Protein AF-A0A964EWL2-F1 (afdb_monomer)

Mean predicted aligned error: 14.14 Å

Radius of gyration: 29.41 Å; Cα contacts (8 Å, |Δi|>4): 811; chains: 1; bounding box: 85×60×95 Å

Sequence (367 aa):
MIPVLTLLLASPAALATTRQEILDRAAVIAGHTWTAGEANTAADCKSSYRSDYAAGSKNVGLPYAWGGYMDTQEFDKRLGEGQGAGSHSSDGVLSCVAGVDCSGFVSQSWGLASKQSTSTMSNVSKTIKVEELKPGDAFNRAGKHVVLFIGFTEDGEPVFQEASGGASKVRTHKGWSYLSGYTPIRYNEVTEEPLAGAWTAPLEATGATYTDTRLPLGPGLHGQPAFTCKEGSATAAGTGALLYKVTVSEPSTLTAKADTSSASIRVLSALGGAACDVAGDGSATATVCPGTWYVAVQASQGSALTTTLSLKPGGDCGQAAASTSSSSGSSGGDGGGKKGGCATTPLTGGALLWVLAAGAALRRRRR

pLDDT: mean 77.76, std 22.98, range [27.19, 98.56]

Structure (mmCIF, N/CA/C/O backbone):
data_AF-A0A964EWL2-F1
#
_entry.id   AF-A0A964EWL2-F1
#
loop_
_atom_site.group_PDB
_atom_site.id
_atom_site.type_symbol
_atom_site.label_atom_id
_atom_site.label_alt_id
_atom_site.label_comp_id
_atom_site.label_asym_id
_atom_site.label_entity_id
_atom_site.label_seq_id
_atom_site.pdbx_PDB_ins_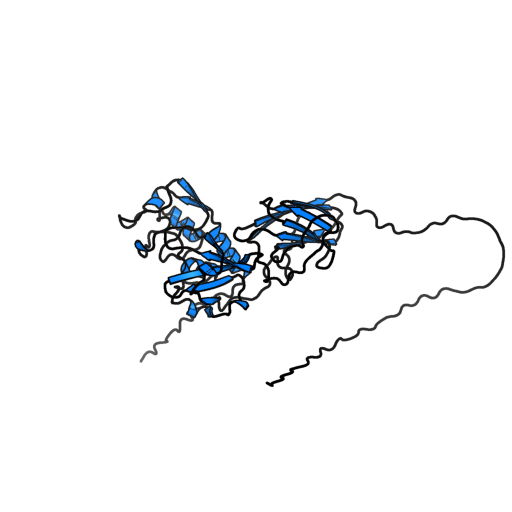code
_atom_site.Cartn_x
_atom_site.Cartn_y
_atom_site.Cartn_z
_atom_site.occupancy
_atom_site.B_iso_or_equiv
_atom_site.auth_seq_id
_atom_site.auth_comp_id
_atom_site.auth_asym_id
_atom_site.auth_atom_id
_atom_site.pdbx_PDB_model_num
ATOM 1 N N . MET A 1 1 ? 39.587 -40.264 -10.682 1.00 44.19 1 MET A N 1
ATOM 2 C CA . MET A 1 1 ? 38.342 -39.551 -11.036 1.00 44.19 1 MET A CA 1
ATOM 3 C C . MET A 1 1 ? 37.862 -38.855 -9.776 1.00 44.19 1 MET A C 1
ATOM 5 O O . MET A 1 1 ? 37.585 -39.539 -8.803 1.00 44.19 1 MET A O 1
ATOM 9 N N . ILE A 1 2 ? 37.905 -37.524 -9.743 1.00 39.34 2 ILE A N 1
ATOM 10 C CA . ILE A 1 2 ? 37.461 -36.722 -8.594 1.00 39.34 2 ILE A CA 1
ATOM 11 C C . ILE A 1 2 ? 35.940 -36.576 -8.731 1.00 39.34 2 ILE A C 1
ATOM 13 O O . ILE A 1 2 ? 35.499 -36.164 -9.806 1.00 39.34 2 ILE A O 1
ATOM 17 N N . PRO A 1 3 ? 35.126 -36.943 -7.727 1.00 39.19 3 PRO A N 1
ATOM 18 C CA . PRO A 1 3 ? 33.688 -36.771 -7.829 1.00 39.19 3 PRO A CA 1
ATOM 19 C C . PRO A 1 3 ? 33.388 -35.272 -7.792 1.00 39.19 3 PRO A C 1
ATOM 21 O O . PRO A 1 3 ? 33.708 -34.579 -6.826 1.00 39.19 3 PRO A O 1
ATOM 24 N N . VAL A 1 4 ? 32.800 -34.768 -8.874 1.00 40.97 4 VAL A N 1
ATOM 25 C CA . VAL A 1 4 ? 32.226 -33.425 -8.918 1.00 40.97 4 VAL A CA 1
ATOM 26 C C . VAL A 1 4 ? 31.003 -33.454 -8.008 1.00 40.97 4 VAL A C 1
ATOM 28 O O . VAL A 1 4 ? 29.954 -33.975 -8.377 1.00 40.97 4 VAL A O 1
ATOM 31 N N . LEU A 1 5 ? 31.165 -32.947 -6.787 1.00 37.00 5 LEU A N 1
ATOM 32 C CA . LEU A 1 5 ? 30.068 -32.715 -5.860 1.00 37.00 5 LEU A CA 1
ATOM 33 C C . LEU A 1 5 ? 29.215 -31.582 -6.440 1.00 37.00 5 LEU A C 1
ATOM 35 O O . LEU A 1 5 ? 29.567 -30.408 -6.342 1.00 37.00 5 LEU A O 1
ATOM 39 N N . THR A 1 6 ? 28.122 -31.942 -7.108 1.00 41.81 6 THR A N 1
ATOM 40 C CA . THR A 1 6 ? 27.124 -30.985 -7.582 1.00 41.81 6 THR A CA 1
ATOM 41 C C . THR A 1 6 ? 26.454 -30.371 -6.358 1.00 41.81 6 THR A C 1
ATOM 43 O O . THR A 1 6 ? 25.582 -30.977 -5.738 1.00 41.81 6 THR A O 1
ATOM 46 N N . LEU A 1 7 ? 26.905 -29.179 -5.973 1.00 37.62 7 LEU A N 1
ATOM 47 C CA . LEU A 1 7 ? 26.253 -28.369 -4.957 1.00 37.62 7 LEU A CA 1
ATOM 48 C C . LEU A 1 7 ? 24.892 -27.942 -5.527 1.00 37.62 7 LEU A C 1
ATOM 50 O O . LEU A 1 7 ? 24.813 -27.023 -6.341 1.00 37.62 7 LEU A O 1
ATOM 54 N N . LEU A 1 8 ? 23.823 -28.647 -5.147 1.00 40.12 8 LEU A N 1
ATOM 55 C CA . LEU A 1 8 ? 22.458 -28.163 -5.326 1.00 40.12 8 LEU A CA 1
ATOM 56 C C . LEU A 1 8 ? 22.335 -26.874 -4.510 1.00 40.12 8 LEU A C 1
ATOM 58 O O . LEU A 1 8 ? 22.154 -26.909 -3.295 1.00 40.12 8 LEU A O 1
ATOM 62 N N . LEU A 1 9 ? 22.476 -25.731 -5.180 1.00 40.38 9 LEU A N 1
ATOM 63 C CA . LEU A 1 9 ? 22.036 -24.449 -4.652 1.00 40.38 9 LEU A CA 1
ATOM 64 C C . LEU A 1 9 ? 20.525 -24.568 -4.451 1.00 40.38 9 LEU A C 1
ATOM 66 O O . LEU A 1 9 ? 19.757 -24.491 -5.410 1.00 40.38 9 LEU A O 1
ATOM 70 N N . ALA A 1 10 ? 20.100 -24.815 -3.212 1.00 41.16 10 ALA A N 1
ATOM 71 C CA . ALA A 1 10 ? 18.719 -24.598 -2.831 1.00 41.16 10 ALA A CA 1
ATOM 72 C C . ALA A 1 10 ? 18.379 -23.154 -3.216 1.00 41.16 10 ALA A C 1
ATOM 74 O O . ALA A 1 10 ? 19.087 -22.224 -2.817 1.00 41.16 10 ALA A O 1
ATOM 75 N N . SER A 1 11 ? 17.341 -22.965 -4.035 1.00 45.81 11 SER A N 1
ATOM 76 C CA . SER A 1 11 ? 16.768 -21.637 -4.236 1.00 45.81 11 SER A CA 1
ATOM 77 C C . SER A 1 11 ? 16.526 -21.028 -2.855 1.00 45.81 11 SER A C 1
ATOM 79 O O . SER A 1 11 ? 16.040 -21.758 -1.985 1.00 45.81 11 SER A O 1
ATOM 81 N N . PRO A 1 12 ? 16.888 -19.752 -2.615 1.00 45.97 12 PRO A N 1
ATOM 82 C CA . PRO A 1 12 ? 16.574 -19.118 -1.345 1.00 45.97 12 PRO A CA 1
ATOM 83 C C . PRO A 1 12 ? 15.082 -19.323 -1.119 1.00 45.97 12 PRO A C 1
ATOM 85 O O . PRO A 1 12 ? 14.277 -18.966 -1.984 1.00 45.97 12 PRO A O 1
ATOM 88 N N . ALA A 1 13 ? 14.748 -20.016 -0.028 1.00 49.41 13 ALA A N 1
ATOM 89 C CA . ALA A 1 13 ? 13.370 -20.299 0.312 1.00 49.41 13 ALA A CA 1
ATOM 90 C C . ALA A 1 13 ? 12.621 -18.969 0.266 1.00 49.41 13 ALA A C 1
ATOM 92 O O . ALA A 1 13 ? 13.049 -17.982 0.870 1.00 49.41 13 ALA A O 1
ATOM 93 N N . ALA A 1 14 ? 11.568 -18.939 -0.541 1.00 56.03 14 ALA A N 1
ATOM 94 C CA . ALA A 1 14 ? 10.643 -17.831 -0.597 1.00 56.03 14 ALA A CA 1
ATOM 95 C C . ALA A 1 14 ? 10.223 -17.518 0.852 1.00 56.03 14 ALA A C 1
ATOM 97 O O . ALA A 1 14 ? 9.841 -18.418 1.601 1.00 56.03 14 ALA A O 1
ATOM 98 N N . LEU A 1 15 ? 10.443 -16.277 1.298 1.00 67.31 15 LEU A N 1
ATOM 99 C CA . LEU A 1 15 ? 10.191 -15.916 2.688 1.00 67.31 15 LEU A CA 1
ATOM 100 C C . LEU A 1 15 ? 8.682 -15.957 2.916 1.00 67.31 15 LEU A C 1
ATOM 102 O O . LEU A 1 15 ? 7.923 -15.330 2.169 1.00 67.31 15 LEU A O 1
ATOM 106 N N . ALA A 1 16 ? 8.268 -16.706 3.938 1.00 82.19 16 ALA A N 1
ATOM 107 C CA . ALA A 1 16 ? 6.908 -16.643 4.437 1.00 82.19 16 ALA A CA 1
ATOM 108 C C . ALA A 1 16 ? 6.614 -15.195 4.836 1.00 82.19 16 ALA A C 1
ATOM 110 O O . ALA A 1 16 ? 7.404 -14.577 5.550 1.00 82.19 16 ALA A O 1
ATOM 111 N N . THR A 1 17 ? 5.506 -14.648 4.347 1.00 89.19 17 THR A N 1
ATOM 112 C CA . THR A 1 17 ? 5.122 -13.266 4.637 1.00 89.19 17 THR A CA 1
ATOM 113 C C . THR A 1 17 ? 3.635 -13.187 4.918 1.00 89.19 17 THR A C 1
ATOM 115 O O . THR A 1 17 ? 2.828 -13.882 4.296 1.00 89.19 17 THR A O 1
ATOM 118 N N . THR A 1 18 ? 3.257 -12.337 5.862 1.00 87.50 18 THR A N 1
ATOM 119 C CA . THR A 1 18 ? 1.845 -12.111 6.166 1.00 87.50 18 THR A CA 1
ATOM 120 C C . THR A 1 18 ? 1.218 -11.192 5.123 1.00 87.50 18 THR A C 1
ATOM 122 O O . THR A 1 18 ? 1.890 -10.388 4.473 1.00 87.50 18 THR A O 1
ATOM 125 N N . ARG A 1 19 ? -0.111 -11.240 4.992 1.00 87.88 19 ARG A N 1
ATOM 126 C CA . ARG A 1 19 ? -0.836 -10.260 4.166 1.00 87.88 19 ARG A CA 1
ATOM 127 C C . ARG A 1 19 ? -0.589 -8.824 4.620 1.00 87.88 19 ARG A C 1
ATOM 129 O O . ARG A 1 19 ? -0.497 -7.940 3.775 1.00 87.88 19 ARG A O 1
ATOM 136 N N . GLN A 1 20 ? -0.452 -8.602 5.927 1.00 80.38 20 GLN A N 1
ATOM 137 C CA . GLN A 1 20 ? -0.194 -7.273 6.472 1.00 80.38 20 GLN A CA 1
ATOM 138 C C . GLN A 1 20 ? 1.164 -6.746 6.007 1.00 80.38 20 GLN A C 1
ATOM 140 O O . GLN A 1 20 ? 1.231 -5.646 5.475 1.00 80.38 20 GLN A O 1
ATOM 145 N N . GLU A 1 21 ? 2.218 -7.555 6.104 1.00 83.94 21 GLU A N 1
ATOM 146 C CA . GLU A 1 21 ? 3.552 -7.172 5.630 1.00 83.94 21 GLU A CA 1
ATOM 147 C C . GLU A 1 21 ? 3.562 -6.843 4.133 1.00 83.94 21 GLU A C 1
ATOM 149 O O . GLU A 1 21 ? 4.249 -5.913 3.711 1.00 83.94 21 GLU A O 1
ATOM 154 N N . ILE A 1 22 ? 2.783 -7.573 3.324 1.00 91.38 22 ILE A N 1
ATOM 155 C CA . ILE A 1 22 ? 2.649 -7.277 1.892 1.00 91.38 22 ILE A CA 1
ATOM 156 C C . ILE A 1 22 ? 2.077 -5.876 1.674 1.00 91.38 22 ILE A C 1
ATOM 158 O O . ILE A 1 22 ? 2.608 -5.099 0.874 1.00 91.38 22 ILE A O 1
ATOM 162 N N . LEU A 1 23 ? 0.994 -5.555 2.383 1.00 86.88 23 LEU A N 1
ATOM 163 C CA . LEU A 1 23 ? 0.330 -4.258 2.287 1.00 86.88 23 LEU A CA 1
ATOM 164 C C . LEU A 1 23 ? 1.191 -3.130 2.858 1.00 86.88 23 LEU A C 1
ATOM 166 O O . LEU A 1 23 ? 1.227 -2.056 2.265 1.00 86.88 23 LEU A O 1
ATOM 170 N N . ASP A 1 24 ? 1.918 -3.374 3.947 1.00 80.44 24 ASP A N 1
ATOM 171 C CA . ASP A 1 24 ? 2.811 -2.391 4.563 1.00 80.44 24 ASP A CA 1
ATOM 172 C C . ASP A 1 24 ? 3.953 -2.028 3.611 1.00 80.44 24 ASP A C 1
ATOM 174 O O . ASP A 1 24 ? 4.203 -0.848 3.365 1.00 80.44 24 ASP A O 1
ATOM 178 N N . ARG A 1 25 ? 4.598 -3.022 2.981 1.00 87.69 25 ARG A N 1
ATOM 179 C CA . ARG A 1 25 ? 5.626 -2.769 1.956 1.00 87.69 25 ARG A CA 1
ATOM 180 C C . ARG A 1 25 ? 5.059 -1.990 0.772 1.00 87.69 25 ARG A C 1
ATOM 182 O O . ARG A 1 25 ? 5.684 -1.039 0.305 1.00 87.69 25 ARG A O 1
ATOM 189 N N . ALA A 1 26 ? 3.871 -2.363 0.294 1.00 88.94 26 ALA A N 1
ATOM 190 C CA . ALA A 1 26 ? 3.200 -1.652 -0.792 1.00 88.94 26 ALA A CA 1
ATOM 191 C C . ALA A 1 26 ? 2.888 -0.191 -0.423 1.00 88.94 26 ALA A C 1
ATOM 193 O O . ALA A 1 26 ? 3.170 0.714 -1.210 1.00 88.94 26 ALA A O 1
ATOM 194 N N . ALA A 1 27 ? 2.381 0.046 0.790 1.00 79.69 27 ALA A N 1
ATOM 195 C CA . ALA A 1 27 ? 2.076 1.373 1.312 1.00 79.69 27 ALA A CA 1
ATOM 196 C C . ALA A 1 27 ? 3.336 2.232 1.467 1.00 79.69 27 ALA A C 1
ATOM 198 O O . ALA A 1 27 ? 3.323 3.392 1.060 1.00 79.69 27 ALA A O 1
ATOM 199 N N . VAL A 1 28 ? 4.432 1.662 1.980 1.00 81.81 28 VAL A N 1
ATOM 200 C CA . VAL A 1 28 ? 5.735 2.339 2.073 1.00 81.81 28 VAL A CA 1
ATOM 201 C C . VAL A 1 28 ? 6.210 2.769 0.687 1.00 81.81 28 VAL A C 1
ATOM 203 O O . VAL A 1 28 ? 6.553 3.930 0.494 1.00 81.81 28 VAL A O 1
ATOM 206 N N . ILE A 1 29 ? 6.155 1.881 -0.307 1.00 88.88 29 ILE A N 1
ATOM 207 C CA . ILE A 1 29 ? 6.569 2.184 -1.684 1.00 88.88 29 ILE A CA 1
ATOM 208 C C . ILE A 1 29 ? 5.678 3.257 -2.334 1.00 88.88 29 ILE A C 1
ATOM 210 O O . ILE A 1 29 ? 6.187 4.179 -2.976 1.00 88.88 29 ILE A O 1
ATOM 214 N N . ALA A 1 30 ? 4.356 3.150 -2.184 1.00 85.38 30 ALA A N 1
ATOM 215 C CA . ALA A 1 30 ? 3.388 4.076 -2.772 1.00 85.38 30 ALA A CA 1
ATOM 216 C C . ALA A 1 30 ? 3.368 5.450 -2.077 1.00 85.38 30 ALA A C 1
ATOM 218 O O . ALA A 1 30 ? 3.080 6.459 -2.717 1.00 85.38 30 ALA A O 1
ATOM 219 N N . GLY A 1 31 ? 3.668 5.488 -0.777 1.00 78.31 31 GLY A N 1
ATOM 220 C CA . GLY A 1 31 ? 3.679 6.690 0.055 1.00 78.31 31 GLY A CA 1
ATOM 221 C C . GLY A 1 31 ? 5.049 7.350 0.207 1.00 78.31 31 GLY A C 1
ATOM 222 O O . GLY A 1 31 ? 5.128 8.421 0.804 1.00 78.31 31 GLY A O 1
ATOM 223 N N . HIS A 1 32 ? 6.121 6.747 -0.319 1.00 87.88 32 HIS A N 1
ATOM 224 C CA . HIS A 1 32 ? 7.489 7.240 -0.133 1.00 87.88 32 HIS A CA 1
ATOM 225 C C . HIS A 1 32 ? 7.669 8.660 -0.666 1.00 87.88 32 HIS A C 1
ATOM 227 O O . HIS A 1 32 ? 7.431 8.913 -1.848 1.00 87.88 32 HIS A O 1
ATOM 233 N N . THR A 1 33 ? 8.104 9.589 0.182 1.00 88.56 33 THR A N 1
ATOM 234 C CA . THR A 1 33 ? 8.305 10.989 -0.205 1.00 88.56 33 THR A CA 1
ATOM 235 C C . THR A 1 33 ? 9.760 11.262 -0.546 1.00 88.56 33 THR A C 1
ATOM 237 O O . THR A 1 33 ? 10.640 10.944 0.247 1.00 88.56 33 THR A O 1
ATOM 240 N N . TRP A 1 34 ? 10.017 11.926 -1.670 1.00 94.94 34 TRP A N 1
ATOM 241 C CA . TRP A 1 34 ? 11.377 12.215 -2.130 1.00 94.94 34 TRP A CA 1
ATOM 242 C C . TRP A 1 34 ? 11.439 13.522 -2.930 1.00 94.94 34 TRP A C 1
ATOM 244 O O . TRP A 1 34 ? 10.412 14.068 -3.337 1.00 94.94 34 TRP A O 1
ATOM 254 N N . THR A 1 35 ? 12.646 14.060 -3.132 1.00 96.56 35 THR A N 1
ATOM 255 C CA . THR A 1 35 ? 12.879 15.271 -3.941 1.00 96.56 35 THR A CA 1
ATOM 256 C C . THR A 1 35 ? 13.863 14.967 -5.060 1.00 96.56 35 THR A C 1
ATOM 258 O O . THR A 1 35 ? 14.932 14.427 -4.796 1.00 96.56 35 THR A O 1
ATOM 261 N N . ALA A 1 36 ? 13.517 15.310 -6.302 1.00 96.12 36 ALA A N 1
ATOM 262 C CA . ALA A 1 36 ? 14.426 15.128 -7.432 1.00 96.12 36 ALA A CA 1
ATOM 263 C C . ALA A 1 36 ? 15.555 16.171 -7.384 1.00 96.12 36 ALA A C 1
ATOM 265 O O . ALA A 1 36 ? 15.288 17.371 -7.359 1.00 96.12 36 ALA A O 1
ATOM 266 N N . GLY A 1 37 ? 16.813 15.742 -7.394 1.00 95.31 37 GLY A N 1
ATOM 267 C CA . GLY A 1 37 ? 17.972 16.609 -7.601 1.00 95.31 37 GLY A CA 1
ATOM 268 C C . GLY A 1 37 ? 18.245 16.869 -9.085 1.00 95.31 37 GLY A C 1
ATOM 269 O O . GLY A 1 37 ? 17.725 16.173 -9.957 1.00 95.31 37 GLY A O 1
ATOM 270 N N . GLU A 1 38 ? 19.103 17.847 -9.388 1.00 95.31 38 GLU A N 1
ATOM 271 C CA . GLU A 1 38 ? 19.503 18.157 -10.773 1.00 95.31 38 GLU A CA 1
ATOM 272 C C . GLU A 1 38 ? 20.101 16.936 -11.483 1.00 95.31 38 GLU A C 1
ATOM 274 O O . GLU A 1 38 ? 19.697 16.607 -12.602 1.00 95.31 38 GLU A O 1
ATOM 279 N N . ALA A 1 39 ? 20.980 16.208 -10.787 1.00 94.62 39 ALA A N 1
ATOM 280 C CA . ALA A 1 39 ? 21.591 14.979 -11.283 1.00 94.62 39 ALA A CA 1
ATOM 281 C C . ALA A 1 39 ? 20.548 13.918 -11.676 1.00 94.62 39 ALA A C 1
ATOM 283 O O . ALA A 1 39 ? 20.754 13.194 -12.641 1.00 94.62 39 ALA A O 1
ATOM 284 N N . ASN A 1 40 ? 19.388 13.869 -11.015 1.00 95.94 40 ASN A N 1
ATOM 285 C CA . ASN A 1 40 ? 18.386 12.826 -11.252 1.00 95.94 40 ASN A CA 1
ATOM 286 C C . ASN A 1 40 ? 17.530 13.065 -12.509 1.00 95.94 40 ASN A C 1
ATOM 288 O O . ASN A 1 40 ? 16.792 12.171 -12.930 1.00 95.94 40 ASN A O 1
ATOM 292 N N . THR A 1 41 ? 17.619 14.251 -13.122 1.00 93.56 41 THR A N 1
ATOM 293 C CA . THR A 1 41 ? 16.817 14.611 -14.307 1.00 93.56 41 THR A CA 1
ATOM 294 C C . THR A 1 41 ? 17.366 14.029 -15.609 1.00 93.56 41 THR A C 1
ATOM 296 O O . THR A 1 41 ? 16.606 13.708 -16.522 1.00 93.56 41 THR A O 1
ATOM 299 N N . ALA A 1 42 ? 18.685 13.862 -15.686 1.00 88.12 42 ALA A N 1
ATOM 300 C CA . ALA A 1 42 ? 19.379 13.295 -16.837 1.00 88.12 42 ALA A CA 1
ATOM 301 C C . ALA A 1 42 ? 20.283 12.125 -16.441 1.00 88.12 42 ALA A C 1
ATOM 303 O O . ALA A 1 42 ? 20.382 11.172 -17.206 1.00 88.12 42 ALA A O 1
ATOM 304 N N . ALA A 1 43 ? 20.884 12.170 -15.247 1.00 89.31 43 ALA A N 1
ATOM 305 C CA . ALA A 1 43 ? 21.892 11.227 -14.767 1.00 89.31 43 ALA A CA 1
ATOM 306 C C . ALA A 1 43 ? 23.044 11.001 -15.762 1.00 89.31 43 ALA A C 1
ATOM 308 O O . ALA A 1 43 ? 23.073 11.554 -16.862 1.00 89.31 43 ALA A O 1
ATOM 309 N N . ASP A 1 44 ? 24.018 10.175 -15.385 1.00 89.44 44 ASP A N 1
ATOM 310 C CA . ASP A 1 44 ? 25.002 9.654 -16.341 1.00 89.44 44 ASP A CA 1
ATOM 311 C C . ASP A 1 44 ? 24.405 8.456 -17.104 1.00 89.44 44 ASP A C 1
ATOM 313 O O . ASP A 1 44 ? 24.830 7.306 -16.996 1.00 89.44 44 ASP A O 1
ATOM 317 N N . CYS A 1 45 ? 23.297 8.723 -17.796 1.00 86.81 45 CYS A N 1
ATOM 318 C CA . CYS A 1 45 ? 22.570 7.768 -18.620 1.00 86.81 45 CYS A CA 1
ATOM 319 C C . CYS A 1 45 ? 22.855 7.995 -20.112 1.00 86.81 45 CYS A C 1
ATOM 321 O O . CYS A 1 45 ? 23.518 8.949 -20.519 1.00 86.81 45 CYS A O 1
ATOM 323 N N . LYS A 1 46 ? 22.291 7.134 -20.974 1.00 83.31 46 LYS A N 1
ATOM 324 C CA . LYS A 1 46 ? 22.271 7.378 -22.427 1.00 83.31 46 LYS A CA 1
ATOM 325 C C . LYS A 1 46 ? 21.756 8.797 -22.730 1.00 83.31 46 LYS A C 1
ATOM 327 O O . LYS A 1 46 ? 20.802 9.264 -22.111 1.00 83.31 46 LYS A O 1
ATOM 332 N N . SER A 1 47 ? 22.320 9.457 -23.740 1.00 82.31 47 SER A N 1
ATOM 333 C CA . SER A 1 47 ? 22.060 10.879 -24.030 1.00 82.31 47 SER A CA 1
ATOM 334 C C . SER A 1 47 ? 20.596 11.234 -24.323 1.00 82.31 47 SER A C 1
ATOM 336 O O . SER A 1 47 ? 20.217 12.398 -24.179 1.00 82.31 47 SER A O 1
ATOM 338 N N . SER A 1 48 ? 19.767 10.259 -24.711 1.00 87.62 48 SER A N 1
ATOM 339 C CA . SER A 1 48 ? 18.336 10.441 -24.984 1.00 87.62 48 SER A CA 1
ATOM 340 C C . SER A 1 48 ? 17.438 10.333 -23.747 1.00 87.62 48 SER A C 1
ATOM 342 O O . SER A 1 48 ? 16.271 10.695 -23.835 1.00 87.62 48 SER A O 1
ATOM 344 N N . TYR A 1 49 ? 17.935 9.798 -22.628 1.00 92.31 49 TYR A N 1
ATOM 345 C CA . TYR A 1 49 ? 17.125 9.591 -21.428 1.00 92.31 49 TYR A CA 1
ATOM 346 C C . TYR A 1 49 ? 16.845 10.921 -20.726 1.00 92.31 49 TYR A C 1
ATOM 348 O O . TYR A 1 49 ? 17.756 11.722 -20.521 1.00 92.31 49 TYR A O 1
ATOM 356 N N . ARG A 1 50 ? 15.597 11.141 -20.319 1.00 92.06 50 ARG A N 1
ATOM 357 C CA . ARG A 1 50 ? 15.200 12.242 -19.440 1.00 92.06 50 ARG A CA 1
ATOM 358 C C . ARG A 1 50 ? 14.186 11.713 -18.436 1.00 92.06 50 ARG A C 1
ATOM 360 O O . ARG A 1 50 ? 13.319 10.924 -18.800 1.00 92.06 50 ARG A O 1
ATOM 367 N N . SER A 1 51 ? 14.306 12.156 -17.192 1.00 93.81 51 SER A N 1
ATOM 368 C CA . SER A 1 51 ? 13.292 11.925 -16.171 1.00 93.81 51 SER A CA 1
ATOM 369 C C . SER A 1 51 ? 12.077 12.822 -16.415 1.00 93.81 51 SER A C 1
ATOM 371 O O . SER A 1 51 ? 12.230 13.981 -16.803 1.00 93.81 51 SER A O 1
ATOM 373 N N . ASP A 1 52 ? 10.885 12.316 -16.101 1.00 93.00 52 ASP A N 1
ATOM 374 C CA . ASP A 1 52 ? 9.650 13.113 -16.058 1.00 93.00 52 ASP A CA 1
ATOM 375 C C . ASP A 1 52 ? 9.580 14.016 -14.808 1.00 93.00 52 ASP A C 1
ATOM 377 O O . ASP A 1 52 ? 8.704 14.877 -14.695 1.00 93.00 52 ASP A O 1
ATOM 381 N N . TYR A 1 53 ? 10.499 13.835 -13.856 1.00 93.75 53 TYR A N 1
ATOM 382 C CA . TYR A 1 53 ? 10.534 14.566 -12.595 1.00 93.75 53 TYR A CA 1
ATOM 383 C C . TYR A 1 53 ? 11.507 15.744 -12.679 1.00 93.75 53 TYR A C 1
ATOM 385 O O . TYR A 1 53 ? 12.717 15.568 -12.806 1.00 93.75 53 TYR A O 1
ATOM 393 N N . ALA A 1 54 ? 10.979 16.965 -12.581 1.00 94.44 54 ALA A N 1
ATOM 394 C CA . ALA A 1 54 ? 11.782 18.185 -12.621 1.00 94.44 54 ALA A CA 1
ATOM 395 C C . ALA A 1 54 ? 12.673 18.332 -11.375 1.00 94.44 54 ALA A C 1
ATOM 397 O O . ALA A 1 54 ? 12.268 17.961 -10.271 1.00 94.44 54 ALA A O 1
ATOM 398 N N . ALA A 1 55 ? 13.852 18.939 -11.527 1.00 96.31 55 ALA A N 1
ATOM 399 C CA . ALA A 1 55 ? 14.732 19.252 -10.402 1.00 96.31 55 ALA A CA 1
ATOM 400 C C . ALA A 1 55 ? 14.008 20.113 -9.347 1.00 96.31 55 ALA A C 1
ATOM 402 O O . ALA A 1 55 ? 13.263 21.036 -9.676 1.00 96.31 55 ALA A O 1
ATOM 403 N N . GLY A 1 56 ? 14.199 19.783 -8.071 1.00 95.69 56 GLY A N 1
ATOM 404 C CA . GLY A 1 56 ? 13.532 20.402 -6.926 1.00 95.69 56 GLY A CA 1
ATOM 405 C C . GLY A 1 56 ? 12.080 19.962 -6.702 1.00 95.69 56 GLY A C 1
ATOM 406 O O . GLY A 1 56 ? 11.476 20.374 -5.710 1.00 95.69 56 GLY A O 1
ATOM 407 N N . SER A 1 57 ? 11.498 19.131 -7.578 1.00 95.50 57 SER A N 1
ATOM 408 C CA . SER A 1 57 ? 10.129 18.637 -7.391 1.00 95.50 57 SER A CA 1
ATOM 409 C C . SER A 1 57 ? 10.032 17.715 -6.175 1.00 95.50 57 SER A C 1
ATOM 411 O O . SER A 1 57 ? 10.857 16.818 -5.998 1.00 95.50 57 SER A O 1
ATOM 413 N N . LYS A 1 58 ? 9.006 17.935 -5.344 1.00 94.06 58 LYS A N 1
ATOM 414 C CA . LYS A 1 58 ? 8.635 17.046 -4.236 1.00 94.06 58 LYS A CA 1
ATOM 415 C C . LYS A 1 58 ? 7.627 16.024 -4.738 1.00 94.06 58 LYS A C 1
ATOM 417 O O . LYS A 1 58 ? 6.580 16.399 -5.265 1.00 94.06 58 LYS A O 1
ATOM 422 N N . ASN A 1 59 ? 7.934 14.751 -4.542 1.00 93.19 59 ASN A N 1
ATOM 423 C CA . ASN A 1 59 ? 7.201 13.633 -5.113 1.00 93.19 59 ASN A CA 1
ATOM 424 C C . ASN A 1 59 ? 6.768 12.654 -4.021 1.00 93.19 59 ASN A C 1
ATOM 426 O O . ASN A 1 59 ? 7.378 12.583 -2.956 1.00 93.19 59 ASN A O 1
ATOM 430 N N . VAL A 1 60 ? 5.705 11.907 -4.308 1.00 86.69 60 VAL A N 1
ATOM 431 C CA . VAL A 1 60 ? 5.167 10.840 -3.456 1.00 86.69 60 VAL A CA 1
ATOM 432 C C . VAL A 1 60 ? 5.053 9.585 -4.307 1.00 86.69 60 VAL A C 1
ATOM 434 O O . VAL A 1 60 ? 4.570 9.671 -5.435 1.00 86.69 60 VAL A O 1
ATOM 437 N N . GLY A 1 61 ? 5.488 8.450 -3.774 1.00 88.56 61 GLY A N 1
ATOM 438 C CA . GLY A 1 61 ? 5.543 7.169 -4.461 1.00 88.56 61 GLY A CA 1
ATOM 439 C C . GLY A 1 61 ? 6.807 7.005 -5.298 1.00 88.56 61 GLY A C 1
ATOM 440 O O . GLY A 1 61 ? 7.268 7.940 -5.962 1.00 88.56 61 GLY A O 1
ATOM 441 N N . LEU A 1 62 ? 7.362 5.794 -5.280 1.00 95.19 62 LEU A N 1
ATOM 442 C CA . LEU A 1 62 ? 8.507 5.447 -6.120 1.00 95.19 62 LEU A CA 1
ATOM 443 C C . LEU A 1 62 ? 8.175 5.644 -7.613 1.00 95.19 62 LEU A C 1
ATOM 445 O O . LEU A 1 62 ? 7.073 5.282 -8.044 1.00 95.19 62 LEU A O 1
ATOM 449 N N . PRO A 1 63 ? 9.099 6.212 -8.410 1.00 95.94 63 PRO A N 1
ATOM 450 C CA . PRO A 1 63 ? 8.897 6.403 -9.839 1.00 95.94 63 PRO A CA 1
ATOM 451 C C . PRO A 1 63 ? 8.942 5.069 -10.592 1.00 95.94 63 PRO A C 1
ATOM 453 O O . PRO A 1 63 ? 9.659 4.139 -10.206 1.00 95.94 63 PRO A O 1
ATOM 456 N N . TYR A 1 64 ? 8.200 4.982 -11.697 1.00 96.75 64 TYR A N 1
ATOM 457 C CA . TYR A 1 64 ? 8.305 3.844 -12.599 1.00 96.75 64 TYR A CA 1
ATOM 458 C C . TYR A 1 64 ? 9.665 3.833 -13.296 1.00 96.75 64 TYR A C 1
ATOM 460 O O . TYR A 1 64 ? 10.041 4.833 -13.900 1.00 96.75 64 TYR A O 1
ATOM 468 N N . ALA A 1 65 ? 10.363 2.698 -13.269 1.00 96.38 65 ALA A N 1
ATOM 469 C CA . ALA A 1 65 ? 11.579 2.462 -14.046 1.00 96.38 65 ALA A CA 1
ATOM 470 C C . ALA A 1 65 ? 11.494 1.101 -14.742 1.00 96.38 65 ALA A C 1
ATOM 472 O O . ALA A 1 65 ? 11.366 0.081 -14.066 1.00 96.38 65 ALA A O 1
ATOM 473 N N . TRP A 1 66 ? 11.579 1.057 -16.076 1.00 95.56 66 TRP A N 1
ATOM 474 C CA . TRP A 1 66 ? 11.449 -0.193 -16.837 1.00 95.56 66 TRP A CA 1
ATOM 475 C C . TRP A 1 66 ? 12.527 -1.207 -16.437 1.00 95.56 66 TRP A C 1
ATOM 477 O O . TRP A 1 66 ? 13.725 -0.949 -16.552 1.00 95.56 66 TRP A O 1
ATOM 487 N N . GLY A 1 67 ? 12.105 -2.385 -15.973 1.00 95.19 67 GLY A N 1
ATOM 488 C CA . GLY A 1 67 ? 13.006 -3.403 -15.437 1.00 95.19 67 GLY A CA 1
ATOM 489 C C . GLY A 1 67 ? 13.327 -3.246 -13.946 1.00 95.19 67 GLY A C 1
ATOM 490 O O . GLY A 1 67 ? 13.844 -4.200 -13.365 1.00 95.19 67 GLY A O 1
ATOM 491 N N . GLY A 1 68 ? 12.975 -2.118 -13.324 1.00 96.69 68 GLY A N 1
ATOM 492 C CA . GLY A 1 68 ? 13.353 -1.740 -11.964 1.00 96.69 68 GLY A CA 1
ATOM 493 C C . GLY A 1 68 ? 12.802 -2.651 -10.866 1.00 96.69 68 GLY A C 1
ATOM 494 O O . GLY A 1 68 ? 11.693 -3.185 -10.964 1.00 96.69 68 GLY A O 1
ATOM 495 N N . TYR A 1 69 ? 13.600 -2.818 -9.812 1.00 97.25 69 TYR A N 1
ATOM 496 C CA . TYR A 1 69 ? 13.307 -3.611 -8.620 1.00 97.25 69 TYR A CA 1
ATOM 497 C C . TYR A 1 69 ? 14.171 -3.118 -7.454 1.00 97.25 69 TYR A C 1
ATOM 499 O O . TYR A 1 69 ? 15.373 -3.368 -7.429 1.00 97.25 69 TYR A O 1
ATOM 507 N N . MET A 1 70 ? 13.565 -2.396 -6.513 1.00 96.62 70 MET A N 1
ATOM 508 C CA . MET A 1 70 ? 14.227 -1.849 -5.324 1.00 96.62 70 MET A CA 1
ATOM 509 C C . MET A 1 70 ? 13.194 -1.461 -4.268 1.00 96.62 70 MET A C 1
ATOM 511 O O . MET A 1 70 ? 12.041 -1.194 -4.608 1.00 96.62 70 MET A O 1
ATOM 515 N N . ASP A 1 71 ? 13.609 -1.467 -3.007 1.00 94.44 71 ASP A N 1
ATOM 516 C CA . ASP A 1 71 ? 12.855 -0.859 -1.917 1.00 94.44 71 ASP A CA 1
ATOM 517 C C . ASP A 1 71 ? 13.149 0.652 -1.850 1.00 94.44 71 ASP A C 1
ATOM 519 O O . ASP A 1 71 ? 13.869 1.210 -2.686 1.00 94.44 71 ASP A O 1
ATOM 523 N N . THR A 1 72 ? 12.558 1.337 -0.874 1.00 94.31 72 THR A N 1
ATOM 524 C CA . THR A 1 72 ? 12.715 2.787 -0.711 1.00 94.31 72 THR A CA 1
ATOM 525 C C . THR A 1 72 ? 14.117 3.188 -0.255 1.00 94.31 72 THR A C 1
ATOM 527 O O . THR A 1 72 ? 14.595 4.249 -0.647 1.00 94.31 72 THR A O 1
ATOM 530 N N . GLN A 1 73 ? 14.812 2.337 0.506 1.00 96.00 73 GLN A N 1
ATOM 531 C CA . GLN A 1 73 ? 16.161 2.624 0.991 1.00 96.00 73 GLN A CA 1
ATOM 532 C C . GLN A 1 73 ? 17.182 2.586 -0.151 1.00 96.00 73 GLN A C 1
ATOM 534 O O . GLN A 1 73 ? 17.995 3.500 -0.294 1.00 96.00 73 GLN A O 1
ATOM 539 N N . GLU A 1 74 ? 17.138 1.541 -0.977 1.00 97.69 74 GLU A N 1
ATOM 540 C CA . GLU A 1 74 ? 17.997 1.431 -2.156 1.00 97.69 74 GLU A CA 1
ATOM 541 C C . GLU A 1 74 ? 17.657 2.514 -3.188 1.00 97.69 74 GLU A C 1
ATOM 543 O O . GLU A 1 74 ? 18.561 3.055 -3.828 1.00 97.69 74 GLU A O 1
ATOM 548 N N . PHE A 1 75 ? 16.380 2.886 -3.319 1.00 98.12 75 PHE A N 1
ATOM 549 C CA . PHE A 1 75 ? 15.987 4.025 -4.145 1.00 98.12 75 PHE A CA 1
ATOM 550 C C . PHE A 1 75 ? 16.626 5.335 -3.675 1.00 98.12 75 PHE A C 1
ATOM 552 O O . PHE A 1 75 ? 17.275 6.003 -4.479 1.00 98.12 75 PHE A O 1
ATOM 559 N N . ASP A 1 76 ? 16.489 5.689 -2.394 1.00 98.06 76 ASP A N 1
ATOM 560 C CA . ASP A 1 76 ? 17.042 6.936 -1.848 1.00 98.06 76 ASP A CA 1
ATOM 561 C C . ASP A 1 76 ? 18.561 6.988 -1.999 1.00 98.06 76 ASP A C 1
ATOM 563 O O . ASP A 1 76 ? 19.123 8.018 -2.380 1.00 98.06 76 ASP A O 1
ATOM 567 N N . LYS A 1 77 ? 19.227 5.853 -1.763 1.00 98.06 77 LYS A N 1
ATOM 568 C CA . LYS A 1 77 ? 20.667 5.715 -1.971 1.00 98.06 77 LYS A CA 1
ATOM 569 C C . LYS A 1 77 ? 21.049 6.011 -3.423 1.00 98.06 77 LYS A C 1
ATOM 571 O O . LYS A 1 77 ? 21.894 6.870 -3.662 1.00 98.06 77 LYS A O 1
ATOM 576 N N . ARG A 1 78 ? 20.410 5.352 -4.393 1.00 97.75 78 ARG A N 1
ATOM 577 C CA . ARG A 1 78 ? 20.689 5.556 -5.826 1.00 97.75 78 ARG A CA 1
ATOM 578 C C . ARG A 1 78 ? 20.394 6.978 -6.281 1.00 97.75 78 ARG A C 1
ATOM 580 O O . ARG A 1 78 ? 21.138 7.540 -7.083 1.00 97.75 78 ARG A O 1
ATOM 587 N N . LEU A 1 79 ? 19.321 7.568 -5.764 1.00 96.81 79 LEU A N 1
ATOM 588 C CA . LEU A 1 79 ? 18.966 8.949 -6.052 1.00 96.81 79 LEU A CA 1
ATOM 589 C C . LEU A 1 79 ? 20.042 9.910 -5.515 1.00 96.81 79 LEU A C 1
ATOM 591 O O . LEU A 1 79 ? 20.464 10.817 -6.232 1.00 96.81 79 LEU A O 1
ATOM 595 N N . GLY A 1 80 ? 20.554 9.669 -4.303 1.00 96.62 80 GLY A N 1
ATOM 596 C CA . GLY A 1 80 ? 21.675 10.412 -3.716 1.00 96.62 80 GLY A CA 1
ATOM 597 C C . GLY A 1 80 ? 23.003 10.239 -4.463 1.00 96.62 80 GLY A C 1
ATOM 598 O O . GLY A 1 80 ? 23.803 11.169 -4.517 1.00 96.62 80 GLY A O 1
ATOM 599 N N . GLU A 1 81 ? 23.211 9.089 -5.104 1.00 96.69 81 GLU A N 1
ATOM 600 C CA . GLU A 1 81 ? 24.347 8.814 -6.001 1.00 96.69 81 GLU A CA 1
ATOM 601 C C . GLU A 1 81 ? 24.191 9.460 -7.394 1.00 96.69 81 GLU A C 1
ATOM 603 O O . GLU A 1 81 ? 25.069 9.325 -8.245 1.00 96.69 81 GLU A O 1
ATOM 608 N N . GLY A 1 82 ? 23.092 10.182 -7.643 1.00 96.38 82 GLY A N 1
ATOM 609 C CA . GLY A 1 82 ? 22.854 10.905 -8.892 1.00 96.38 82 GLY A CA 1
ATOM 610 C C . GLY A 1 82 ? 22.218 10.072 -10.007 1.00 96.38 82 GLY A C 1
ATOM 611 O O . GLY A 1 82 ? 22.188 10.527 -11.150 1.00 96.38 82 GLY A O 1
ATOM 612 N N . GLN A 1 83 ? 21.688 8.878 -9.709 1.00 97.25 83 GLN A N 1
ATOM 613 C CA . GLN A 1 83 ? 20.944 8.088 -10.697 1.00 97.25 83 GLN A CA 1
ATOM 614 C C . GLN A 1 83 ? 19.644 8.778 -11.117 1.00 97.25 83 GLN A C 1
ATOM 616 O O . GLN A 1 83 ? 19.061 9.573 -10.379 1.00 97.25 83 GLN A O 1
ATOM 621 N N . GLY A 1 84 ? 19.176 8.461 -12.321 1.00 96.50 84 GLY A N 1
ATOM 622 C CA . GLY A 1 84 ? 17.976 9.055 -12.889 1.00 96.50 84 GLY A CA 1
ATOM 623 C C . GLY A 1 84 ? 16.722 8.622 -12.134 1.00 96.50 84 GLY A C 1
ATOM 624 O O . GLY A 1 84 ? 16.617 7.467 -11.735 1.00 96.50 84 GLY A O 1
ATOM 625 N N . ALA A 1 85 ? 15.756 9.516 -11.936 1.00 96.06 85 ALA A N 1
ATOM 626 C CA . ALA A 1 85 ? 14.482 9.135 -11.332 1.00 96.06 85 ALA A CA 1
ATOM 627 C C . ALA A 1 85 ? 13.516 8.569 -12.388 1.00 96.06 85 ALA A C 1
ATOM 629 O O . ALA A 1 85 ? 12.977 9.317 -13.206 1.00 96.06 85 ALA A O 1
ATOM 630 N N . GLY A 1 86 ? 13.256 7.262 -12.339 1.00 95.50 86 GLY A N 1
ATOM 631 C CA . GLY A 1 86 ? 12.351 6.579 -13.263 1.00 95.50 86 GLY A CA 1
ATOM 632 C C . GLY A 1 86 ? 12.875 6.437 -14.697 1.00 95.50 86 GLY A C 1
ATOM 633 O O . GLY A 1 86 ? 13.973 6.868 -15.021 1.00 95.50 86 GLY A O 1
ATOM 634 N N . SER A 1 87 ? 12.097 5.794 -15.565 1.00 94.19 87 SER A N 1
ATOM 635 C CA . SER A 1 87 ? 12.319 5.707 -17.017 1.00 94.19 87 SER A CA 1
ATOM 636 C C . SER A 1 87 ? 11.055 5.231 -17.729 1.00 94.19 87 SER A C 1
ATOM 638 O O . SER A 1 87 ? 10.232 4.543 -17.132 1.00 94.19 87 SER A O 1
ATOM 640 N N . HIS A 1 88 ? 10.887 5.544 -19.016 1.00 92.38 88 HIS A N 1
ATOM 641 C CA . HIS A 1 88 ? 9.767 5.003 -19.797 1.00 92.38 88 HIS A CA 1
ATOM 642 C C . HIS A 1 88 ? 10.076 3.593 -20.302 1.00 92.38 88 HIS A C 1
ATOM 644 O O . HIS A 1 88 ? 11.230 3.234 -20.525 1.00 92.38 88 HIS A O 1
ATOM 650 N N . SER A 1 89 ? 9.049 2.789 -20.593 1.00 90.69 89 SER A N 1
ATOM 651 C CA . SER A 1 89 ? 9.251 1.479 -21.239 1.00 90.69 89 SER A CA 1
ATOM 652 C C . SER A 1 89 ? 10.008 1.571 -22.569 1.00 90.69 89 SER A C 1
ATOM 654 O O . SER A 1 89 ? 10.799 0.693 -22.907 1.00 90.69 89 SER A O 1
ATOM 656 N N . SER A 1 90 ? 9.785 2.653 -23.321 1.00 90.31 90 SER A N 1
ATOM 657 C CA . SER A 1 90 ? 10.477 2.947 -24.580 1.00 90.31 90 SER A CA 1
ATOM 658 C C . SER A 1 90 ? 11.971 3.211 -24.405 1.00 90.31 90 SER A C 1
ATOM 660 O O . SER A 1 90 ? 12.714 3.135 -25.381 1.00 90.31 90 SER A O 1
ATOM 662 N N . ASP A 1 91 ? 12.431 3.499 -23.185 1.00 89.88 91 ASP A N 1
ATOM 663 C CA . ASP A 1 91 ? 13.851 3.669 -22.918 1.00 89.88 91 ASP A CA 1
ATOM 664 C C . ASP A 1 91 ? 14.624 2.354 -22.841 1.00 89.88 91 ASP A C 1
ATOM 666 O O . ASP A 1 91 ? 15.855 2.373 -22.955 1.00 89.88 91 ASP A O 1
ATOM 670 N N . GLY A 1 92 ? 13.918 1.233 -22.689 1.00 90.75 92 GLY A N 1
ATOM 671 C CA . GLY A 1 92 ? 14.515 -0.049 -22.350 1.00 90.75 92 GLY A CA 1
ATOM 672 C C . GLY A 1 92 ? 14.961 -0.106 -20.889 1.00 90.75 92 GLY A C 1
ATOM 673 O O . GLY A 1 92 ? 14.694 0.787 -20.086 1.00 90.75 92 GLY A O 1
ATOM 674 N N . VAL A 1 93 ? 15.629 -1.202 -20.527 1.00 94.06 93 VAL A N 1
ATOM 675 C CA . VAL A 1 93 ? 16.153 -1.385 -19.168 1.00 94.06 93 VAL A CA 1
ATOM 676 C C . VAL A 1 93 ? 17.422 -0.550 -19.019 1.00 94.06 93 VAL A C 1
ATOM 678 O O . VAL A 1 93 ? 18.397 -0.777 -19.734 1.00 94.06 93 VAL A O 1
ATOM 681 N N . LEU A 1 94 ? 17.411 0.400 -18.085 1.00 93.94 94 LEU A N 1
ATOM 682 C CA . LEU A 1 94 ? 18.547 1.270 -17.782 1.00 93.94 94 LEU A CA 1
ATOM 683 C C . LEU A 1 94 ? 19.070 0.962 -16.375 1.00 93.94 94 LEU A C 1
ATOM 685 O O . LEU A 1 94 ? 18.308 0.964 -15.415 1.00 93.94 94 LEU A O 1
ATOM 689 N N . SER A 1 95 ? 20.372 0.713 -16.232 1.00 94.69 95 SER A N 1
ATOM 690 C CA . SER A 1 95 ? 21.005 0.491 -14.919 1.00 94.69 95 SER A CA 1
ATOM 691 C C . SER A 1 95 ? 21.268 1.786 -14.145 1.00 94.69 95 SER A C 1
ATOM 693 O O . SER A 1 95 ? 21.488 1.740 -12.939 1.00 94.69 95 SER A O 1
ATOM 695 N N . CYS A 1 96 ? 21.261 2.921 -14.845 1.00 95.38 96 CYS A N 1
ATOM 696 C CA . CYS A 1 96 ? 21.557 4.260 -14.335 1.00 95.38 96 CYS A CA 1
ATOM 697 C C . CYS A 1 96 ? 20.318 4.994 -13.787 1.00 95.38 96 CYS A C 1
ATOM 699 O O . CYS A 1 96 ? 20.396 6.194 -13.531 1.00 95.38 96 CYS A O 1
ATOM 701 N N . VAL A 1 97 ? 19.179 4.305 -13.634 1.00 96.44 97 VAL A N 1
ATOM 702 C CA . VAL A 1 97 ? 17.937 4.873 -13.090 1.00 96.44 97 VAL A CA 1
ATOM 703 C C . VAL A 1 97 ? 17.462 4.107 -11.855 1.00 96.44 97 VAL A C 1
ATOM 705 O O . VAL A 1 97 ? 17.690 2.903 -11.711 1.00 96.44 97 VAL A O 1
ATOM 708 N N . ALA A 1 98 ? 16.756 4.817 -10.984 1.00 97.12 98 ALA A N 1
ATOM 709 C CA . ALA A 1 98 ? 16.155 4.321 -9.762 1.00 97.12 98 ALA A CA 1
ATOM 710 C C . ALA A 1 98 ? 14.625 4.334 -9.875 1.00 97.12 98 ALA A C 1
ATOM 712 O O . ALA A 1 98 ? 14.030 5.300 -10.353 1.00 97.12 98 ALA A O 1
ATOM 713 N N . GLY A 1 99 ? 13.986 3.250 -9.439 1.00 96.75 99 GLY A N 1
ATOM 714 C CA . GLY A 1 99 ? 12.542 3.061 -9.480 1.00 96.75 99 GLY A CA 1
ATOM 715 C C . GLY A 1 99 ? 12.144 1.588 -9.559 1.00 96.75 99 GLY A C 1
ATOM 716 O O . GLY A 1 99 ? 12.982 0.682 -9.541 1.00 96.75 99 GLY A O 1
ATOM 717 N N . VAL A 1 100 ? 10.844 1.346 -9.679 1.00 97.50 100 VAL A N 1
ATOM 718 C CA . VAL A 1 100 ? 10.259 0.001 -9.791 1.00 97.50 100 VAL A CA 1
ATOM 719 C C . VAL A 1 100 ? 9.429 -0.116 -11.063 1.00 97.50 100 VAL A C 1
ATOM 721 O O . VAL A 1 100 ? 8.790 0.851 -11.461 1.00 97.50 100 VAL A O 1
ATOM 724 N N . ASP A 1 101 ? 9.393 -1.284 -11.706 1.00 97.19 101 ASP A N 1
ATOM 725 C CA . ASP A 1 101 ? 8.345 -1.563 -12.699 1.00 97.19 101 ASP A CA 1
ATOM 726 C C . ASP A 1 101 ? 7.140 -2.281 -12.081 1.00 97.19 101 ASP A C 1
ATOM 728 O O . ASP A 1 101 ? 7.100 -2.524 -10.876 1.00 97.19 101 ASP A O 1
ATOM 732 N N . CYS A 1 102 ? 6.136 -2.619 -12.897 1.00 97.44 102 CYS A N 1
ATOM 733 C CA . CYS A 1 102 ? 4.912 -3.269 -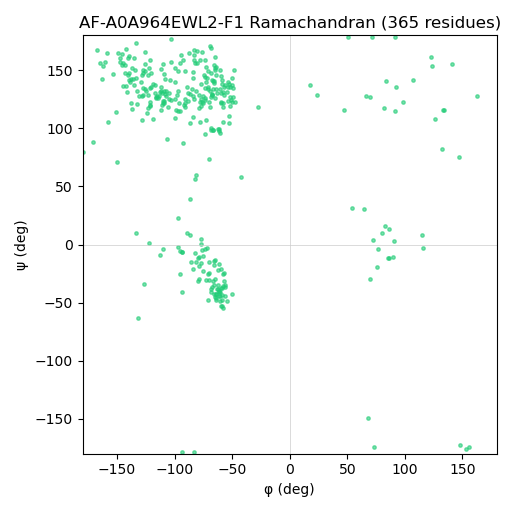12.428 1.00 97.44 102 CYS A CA 1
ATOM 734 C C . CYS A 1 102 ? 5.203 -4.548 -11.632 1.00 97.44 102 CYS A C 1
ATOM 736 O O . CYS A 1 102 ? 4.712 -4.735 -10.522 1.00 97.44 102 CYS A O 1
ATOM 738 N N . SER A 1 103 ? 6.058 -5.407 -12.181 1.00 97.94 103 SER A N 1
ATOM 739 C CA . SER A 1 103 ? 6.429 -6.686 -11.582 1.00 97.94 103 SER A CA 1
ATOM 740 C C . SER A 1 103 ? 7.456 -6.553 -10.460 1.00 97.94 103 SER A C 1
ATOM 742 O O . SER A 1 103 ? 7.424 -7.328 -9.505 1.00 97.94 103 SER A O 1
ATOM 744 N N . GLY A 1 104 ? 8.320 -5.539 -10.529 1.00 97.94 104 GLY A N 1
ATOM 745 C CA . GLY A 1 104 ? 9.247 -5.170 -9.470 1.00 97.94 104 GLY A CA 1
ATOM 746 C C . GLY A 1 104 ? 8.523 -4.671 -8.231 1.00 97.94 104 GLY A C 1
ATOM 747 O O . GLY A 1 104 ? 8.848 -5.118 -7.137 1.00 97.94 104 GLY A O 1
ATOM 748 N N . PHE A 1 105 ? 7.493 -3.842 -8.408 1.00 98.12 105 PHE A N 1
ATOM 749 C CA . PHE A 1 105 ? 6.622 -3.392 -7.328 1.00 98.12 105 PHE A CA 1
ATOM 750 C C . PHE A 1 105 ? 5.960 -4.576 -6.615 1.00 98.12 105 PHE A C 1
ATOM 752 O O . PHE A 1 105 ? 6.148 -4.741 -5.416 1.00 98.12 105 PHE A O 1
ATOM 759 N N . VAL A 1 106 ? 5.271 -5.459 -7.349 1.00 98.25 106 VAL A N 1
ATOM 760 C CA . VAL A 1 106 ? 4.600 -6.624 -6.741 1.00 98.25 106 VAL A CA 1
ATOM 761 C C . VAL A 1 106 ? 5.599 -7.588 -6.094 1.00 98.25 106 VAL A C 1
ATOM 763 O O . VAL A 1 106 ? 5.336 -8.096 -5.007 1.00 98.25 106 VAL A O 1
ATOM 766 N N . SER A 1 107 ? 6.767 -7.802 -6.711 1.00 98.12 107 SER A N 1
ATOM 767 C CA . SER A 1 107 ? 7.834 -8.626 -6.123 1.00 98.12 107 SER A CA 1
ATOM 768 C C . SER A 1 107 ? 8.340 -8.043 -4.800 1.00 98.12 107 SER A C 1
ATOM 770 O O . SER A 1 107 ? 8.558 -8.796 -3.854 1.00 98.12 107 SER A O 1
ATOM 772 N N . GLN A 1 108 ? 8.494 -6.716 -4.715 1.00 97.06 108 GLN A N 1
ATOM 773 C CA . GLN A 1 108 ? 8.884 -6.044 -3.474 1.00 97.06 108 GLN A CA 1
ATOM 774 C C . GLN A 1 108 ? 7.786 -6.105 -2.414 1.00 97.06 108 GLN A C 1
ATOM 776 O O . GLN A 1 108 ? 8.070 -6.385 -1.252 1.00 97.06 108 GLN A O 1
ATOM 781 N N . SER A 1 109 ? 6.520 -5.921 -2.798 1.00 95.62 109 SER A N 1
ATOM 782 C CA . SER A 1 109 ? 5.394 -6.081 -1.874 1.00 95.62 109 SER A CA 1
ATOM 783 C C . SER A 1 109 ? 5.356 -7.496 -1.290 1.00 95.62 109 SER A C 1
ATOM 785 O O . SER A 1 109 ? 5.245 -7.661 -0.080 1.00 95.62 109 SER A O 1
ATOM 787 N N . TRP A 1 110 ? 5.559 -8.531 -2.108 1.00 97.00 110 TRP A N 1
ATOM 788 C CA . TRP A 1 110 ? 5.662 -9.919 -1.639 1.00 97.00 110 TRP A CA 1
ATOM 789 C C . TRP A 1 110 ? 6.951 -10.250 -0.875 1.00 97.00 110 TRP A C 1
ATOM 791 O O . TRP A 1 110 ? 7.084 -11.369 -0.388 1.00 97.00 110 TRP A O 1
ATOM 801 N N . GLY A 1 111 ? 7.889 -9.305 -0.740 1.00 95.06 111 GLY A N 1
ATOM 802 C CA . GLY A 1 111 ? 9.140 -9.517 -0.013 1.00 95.06 111 GLY A CA 1
ATOM 803 C C . GLY A 1 111 ? 10.039 -10.569 -0.662 1.00 95.06 111 GLY A C 1
ATOM 804 O O . GLY A 1 111 ? 10.753 -11.291 0.034 1.00 95.06 111 GLY A O 1
ATOM 805 N N . LEU A 1 112 ? 9.976 -10.707 -1.990 1.00 96.00 112 LEU A N 1
ATOM 806 C CA . LEU A 1 112 ? 10.802 -11.680 -2.696 1.00 96.00 112 LEU A CA 1
ATOM 807 C C . LEU A 1 112 ? 12.285 -11.312 -2.561 1.00 96.00 112 LEU A C 1
ATOM 809 O O . LEU A 1 112 ? 12.648 -10.150 -2.457 1.00 96.00 112 LEU A O 1
ATOM 813 N N . ALA A 1 113 ? 13.176 -12.302 -2.608 1.00 92.31 113 ALA A N 1
ATOM 814 C CA . ALA A 1 113 ? 14.617 -12.031 -2.670 1.00 92.31 113 ALA A CA 1
ATOM 815 C C . ALA A 1 113 ? 15.057 -11.562 -4.070 1.00 92.31 113 ALA A C 1
ATOM 817 O O . ALA A 1 113 ? 16.101 -10.936 -4.237 1.00 92.31 113 ALA A O 1
ATOM 818 N N . SER A 1 114 ? 14.271 -11.896 -5.095 1.00 93.62 114 SER A N 1
ATOM 819 C CA . SER A 1 114 ? 14.558 -11.560 -6.484 1.00 93.62 114 SER A CA 1
ATOM 820 C C . SER A 1 114 ? 13.281 -11.228 -7.237 1.00 93.62 114 SER A C 1
ATOM 822 O O . SER A 1 114 ? 12.213 -11.795 -6.989 1.00 93.62 114 SER A O 1
ATOM 824 N N . LYS A 1 115 ? 13.422 -10.312 -8.191 1.00 96.25 115 LYS A N 1
ATOM 825 C CA . LYS A 1 115 ? 12.341 -9.878 -9.060 1.00 96.25 115 LYS A CA 1
ATOM 826 C C . LYS A 1 115 ? 11.784 -11.045 -9.877 1.00 96.25 115 LYS A C 1
ATOM 828 O O . LYS A 1 115 ? 12.535 -11.761 -10.538 1.00 96.25 115 LYS A O 1
ATOM 833 N N . GLN A 1 116 ? 10.462 -11.161 -9.925 1.00 97.69 116 GLN A N 1
ATOM 834 C CA . GLN A 1 116 ? 9.775 -11.932 -10.957 1.00 97.69 116 GLN A CA 1
ATOM 835 C C . GLN A 1 116 ? 9.301 -11.013 -12.078 1.00 97.69 116 GLN A C 1
ATOM 837 O O . GLN A 1 116 ? 8.973 -9.856 -11.847 1.00 97.69 116 GLN A O 1
ATOM 842 N N . SER A 1 117 ? 9.251 -11.530 -13.303 1.00 97.31 117 SER A N 1
ATOM 843 C CA . SER A 1 117 ? 8.560 -10.865 -14.408 1.00 97.31 117 SER A CA 1
ATOM 844 C C . SER A 1 117 ? 7.085 -11.268 -14.430 1.00 97.31 117 SER A C 1
ATOM 846 O O . SER A 1 117 ? 6.700 -12.301 -13.878 1.00 97.31 117 SER A O 1
ATOM 848 N N . THR A 1 118 ? 6.262 -10.525 -15.168 1.00 97.69 118 THR A N 1
ATOM 849 C CA . THR A 1 118 ? 4.858 -10.907 -15.409 1.00 97.69 118 THR A CA 1
ATOM 850 C C . THR A 1 118 ? 4.727 -12.283 -16.075 1.00 97.69 118 THR A C 1
ATOM 852 O O . THR A 1 118 ? 3.720 -12.962 -15.883 1.00 97.69 118 THR A O 1
ATOM 855 N N . SER A 1 119 ? 5.743 -12.739 -16.817 1.00 98.00 119 SER A N 1
ATOM 856 C CA . SER A 1 119 ? 5.787 -14.077 -17.429 1.00 98.00 119 SER A CA 1
ATOM 857 C C . SER A 1 119 ? 6.284 -15.178 -16.488 1.00 98.00 119 SER A C 1
ATOM 859 O O . SER A 1 119 ? 6.009 -16.345 -16.743 1.00 98.00 119 SER A O 1
ATOM 861 N N . THR A 1 120 ? 7.014 -14.840 -15.420 1.00 97.75 120 THR A N 1
ATOM 862 C CA . THR A 1 120 ? 7.616 -15.821 -14.493 1.00 97.75 120 THR A CA 1
ATOM 863 C C . THR A 1 120 ? 6.968 -15.836 -13.114 1.00 97.75 120 THR A C 1
ATOM 865 O O . THR A 1 120 ? 7.302 -16.683 -12.295 1.00 97.75 120 THR A O 1
ATOM 868 N N . MET A 1 121 ? 6.005 -14.953 -12.840 1.00 96.31 121 MET A N 1
ATOM 869 C CA . MET A 1 121 ? 5.304 -14.901 -11.552 1.00 96.31 121 MET A CA 1
ATOM 870 C C . MET A 1 121 ? 4.614 -16.210 -11.158 1.00 96.31 121 MET A C 1
ATOM 872 O O . MET A 1 121 ? 4.460 -16.467 -9.967 1.00 96.31 121 MET A O 1
ATOM 876 N N . SER A 1 122 ? 4.256 -17.073 -12.111 1.00 96.94 122 SER A N 1
ATOM 877 C CA . SER A 1 122 ? 3.744 -18.421 -11.825 1.00 96.94 122 SER A CA 1
ATOM 878 C C . SER A 1 122 ? 4.745 -19.318 -11.087 1.00 96.94 122 SER A C 1
ATOM 880 O O . SER A 1 122 ? 4.344 -20.314 -10.502 1.00 96.94 122 SER A O 1
ATOM 882 N N . ASN A 1 123 ? 6.038 -18.978 -11.077 1.00 97.19 123 ASN A N 1
ATOM 883 C CA . ASN A 1 123 ? 7.054 -19.725 -10.329 1.00 97.19 123 ASN A CA 1
ATOM 884 C C . ASN A 1 123 ? 6.903 -19.556 -8.810 1.00 97.19 123 ASN A C 1
ATOM 886 O O . ASN A 1 123 ? 7.349 -20.410 -8.051 1.00 97.19 123 ASN A O 1
ATOM 890 N N . VAL A 1 124 ? 6.295 -18.451 -8.369 1.00 97.31 124 VAL A N 1
ATOM 891 C CA . VAL A 1 124 ? 6.149 -18.093 -6.947 1.00 97.31 124 VAL A CA 1
ATOM 892 C C . VAL A 1 124 ? 4.691 -17.906 -6.535 1.00 97.31 124 VAL A C 1
ATOM 894 O O . VAL A 1 124 ? 4.411 -17.559 -5.393 1.00 97.31 124 VAL A O 1
ATOM 897 N N . SER A 1 125 ? 3.749 -18.098 -7.455 1.00 98.12 125 SER A N 1
ATOM 898 C CA . SER A 1 125 ? 2.330 -17.870 -7.211 1.00 98.12 125 SER A CA 1
ATOM 899 C C . SER A 1 125 ? 1.469 -18.951 -7.845 1.00 98.12 125 SER A C 1
ATOM 901 O O . SER A 1 125 ? 1.889 -19.655 -8.763 1.00 98.12 125 SER A O 1
ATOM 903 N N . LYS A 1 126 ? 0.231 -19.041 -7.373 1.00 98.00 126 LYS A N 1
ATOM 904 C CA . LYS A 1 126 ? -0.815 -19.900 -7.924 1.00 98.00 126 LYS A CA 1
ATOM 905 C C . LYS A 1 126 ? -2.002 -19.063 -8.372 1.00 98.00 126 LYS A C 1
ATOM 907 O O . LYS A 1 126 ? -2.316 -18.047 -7.754 1.00 98.00 126 LYS A O 1
ATOM 912 N N . THR A 1 127 ? -2.682 -19.502 -9.424 1.00 98.44 127 THR A N 1
ATOM 913 C CA . THR A 1 127 ? -3.965 -18.916 -9.826 1.00 98.44 127 THR A CA 1
ATOM 914 C C . THR A 1 127 ? -5.016 -19.175 -8.753 1.00 98.44 127 THR A C 1
ATOM 916 O O . THR A 1 127 ? -5.088 -20.274 -8.205 1.00 98.44 127 THR A O 1
ATOM 919 N N . ILE A 1 128 ? -5.832 -18.162 -8.481 1.00 98.00 128 ILE A N 1
ATOM 920 C CA . ILE A 1 128 ? -6.983 -18.244 -7.579 1.00 98.00 128 ILE A CA 1
ATOM 921 C C . ILE A 1 128 ? -8.237 -17.777 -8.309 1.00 98.00 128 ILE A C 1
ATOM 923 O O . ILE A 1 128 ? -8.160 -17.158 -9.376 1.00 98.00 128 ILE A O 1
ATOM 927 N N . LYS A 1 129 ? -9.400 -18.068 -7.737 1.00 95.25 129 LYS A N 1
ATOM 928 C CA . LYS A 1 129 ? -10.653 -17.517 -8.247 1.00 95.25 129 LYS A CA 1
ATOM 929 C C . LYS A 1 129 ? -10.894 -16.113 -7.699 1.00 95.25 129 LYS A C 1
ATOM 931 O O . LYS A 1 129 ? -10.349 -15.733 -6.665 1.00 95.25 129 LYS A O 1
ATOM 936 N N . VAL A 1 130 ? -11.731 -15.341 -8.387 1.00 90.69 130 VAL A N 1
ATOM 937 C CA . VAL A 1 130 ? -12.064 -13.965 -7.986 1.00 90.69 130 VAL A CA 1
ATOM 938 C C . VAL A 1 130 ? -12.732 -13.945 -6.610 1.00 90.69 130 VAL A C 1
ATOM 940 O O . VAL A 1 130 ? -12.400 -13.115 -5.773 1.00 90.69 130 VAL A O 1
ATOM 943 N N . GLU A 1 131 ? -13.611 -14.903 -6.334 1.00 89.56 131 GLU A N 1
ATOM 944 C CA . GLU A 1 131 ? -14.282 -15.062 -5.042 1.00 89.56 131 GLU A CA 1
ATOM 945 C C . GLU A 1 131 ? -13.337 -15.424 -3.884 1.00 89.56 131 GLU A C 1
ATOM 947 O O . GLU A 1 131 ? -13.724 -15.329 -2.722 1.00 89.56 131 GLU A O 1
ATOM 952 N N . GLU A 1 132 ? -12.102 -15.836 -4.179 1.00 91.00 132 GLU A N 1
ATOM 953 C CA . GLU A 1 132 ? -11.094 -16.159 -3.171 1.00 91.00 132 GLU A CA 1
ATOM 954 C C . GLU A 1 132 ? -10.184 -14.971 -2.855 1.00 91.00 132 GLU A C 1
ATOM 956 O O . GLU A 1 132 ? -9.361 -15.100 -1.948 1.00 91.00 132 GLU A O 1
ATOM 961 N N . LEU A 1 133 ? -10.298 -13.853 -3.587 1.00 90.81 133 LEU A N 1
ATOM 962 C CA . LEU A 1 133 ? -9.413 -12.693 -3.477 1.00 90.81 133 LEU A CA 1
ATOM 963 C C . LEU A 1 133 ? -9.309 -12.167 -2.050 1.00 90.81 133 LEU A C 1
ATOM 965 O O . LEU A 1 133 ? -10.301 -11.958 -1.352 1.00 90.81 133 LEU A O 1
ATOM 969 N N . LYS A 1 134 ? -8.073 -11.879 -1.658 1.00 88.69 134 LYS A N 1
ATOM 970 C CA . LYS A 1 134 ? -7.717 -11.243 -0.396 1.00 88.69 134 LYS A CA 1
ATOM 971 C C . LYS A 1 134 ? -6.600 -10.218 -0.617 1.00 88.69 134 LYS A C 1
ATOM 973 O O . LYS A 1 134 ? -5.745 -10.447 -1.471 1.00 88.69 134 LYS A O 1
ATOM 978 N N . PRO A 1 135 ? -6.551 -9.114 0.149 1.00 88.75 135 PRO A N 1
ATOM 979 C CA . PRO A 1 135 ? -5.488 -8.121 0.057 1.00 88.75 135 PRO A CA 1
ATOM 980 C C . PRO A 1 135 ? -4.105 -8.761 0.119 1.00 88.75 135 PRO A C 1
ATOM 982 O O . PRO A 1 135 ? -3.874 -9.689 0.899 1.00 88.75 135 PRO A O 1
ATOM 985 N N . GLY A 1 136 ? -3.205 -8.292 -0.737 1.00 91.81 136 GLY A N 1
ATOM 986 C CA . GLY A 1 136 ? -1.890 -8.889 -0.954 1.00 91.81 136 GLY A CA 1
ATOM 987 C C . GLY A 1 136 ? -1.858 -9.956 -2.054 1.00 91.81 136 GLY A C 1
ATOM 988 O O . GLY A 1 136 ? -0.773 -10.342 -2.482 1.00 91.81 136 GLY A O 1
ATOM 989 N N . ASP A 1 137 ? -3.009 -10.404 -2.565 1.00 97.00 137 ASP A N 1
ATOM 990 C CA . ASP A 1 137 ? -3.071 -11.101 -3.854 1.00 97.00 137 ASP A CA 1
ATOM 991 C C . ASP A 1 137 ? -2.768 -10.119 -5.007 1.00 97.00 137 ASP A C 1
ATOM 993 O O . ASP A 1 137 ? -2.691 -8.905 -4.815 1.00 97.00 137 ASP A O 1
ATOM 997 N N . ALA A 1 138 ? -2.591 -10.620 -6.227 1.00 98.25 138 ALA A N 1
ATOM 998 C CA . ALA A 1 138 ? -2.324 -9.787 -7.396 1.00 98.25 138 ALA A CA 1
ATOM 999 C C . ALA A 1 138 ? -3.168 -10.215 -8.597 1.00 98.25 138 ALA A C 1
ATOM 1001 O O . ALA A 1 138 ? -3.649 -11.341 -8.684 1.00 98.25 138 ALA A O 1
ATOM 1002 N N . PHE A 1 139 ? -3.306 -9.318 -9.564 1.00 98.56 139 PHE A N 1
ATOM 1003 C CA . PHE A 1 139 ? -3.846 -9.622 -10.880 1.00 98.56 139 PHE A CA 1
ATOM 1004 C C . PHE A 1 139 ? -2.704 -9.550 -11.881 1.00 98.56 139 PHE A C 1
ATOM 1006 O O . PHE A 1 139 ? -2.074 -8.504 -12.030 1.00 98.56 139 PHE A O 1
ATOM 1013 N N . ASN A 1 140 ? -2.442 -10.645 -12.591 1.00 98.56 140 ASN A N 1
ATOM 1014 C CA . ASN A 1 140 ? -1.361 -10.727 -13.565 1.00 98.56 140 ASN A CA 1
ATOM 1015 C C . ASN A 1 140 ? -1.894 -10.936 -14.980 1.00 98.56 140 ASN A C 1
ATOM 1017 O O . ASN A 1 140 ? -2.633 -11.879 -15.256 1.00 98.56 140 ASN A O 1
ATOM 1021 N N . ARG A 1 141 ? -1.448 -10.086 -15.896 1.00 97.81 141 ARG A N 1
ATOM 1022 C CA . ARG A 1 141 ? -1.577 -10.260 -17.336 1.00 97.81 141 ARG A CA 1
ATOM 1023 C C . ARG A 1 141 ? -0.201 -10.630 -17.873 1.00 97.81 141 ARG A C 1
ATOM 1025 O O . ARG A 1 141 ? 0.608 -9.755 -18.191 1.00 97.81 141 ARG A O 1
ATOM 1032 N N . ALA A 1 142 ? 0.062 -11.934 -17.932 1.00 97.50 142 ALA A N 1
ATOM 1033 C CA . ALA A 1 142 ? 1.381 -12.474 -18.248 1.00 97.50 142 ALA A CA 1
ATOM 1034 C C . ALA A 1 142 ? 1.968 -11.880 -19.541 1.00 97.50 142 ALA A C 1
ATOM 1036 O O . ALA A 1 142 ? 1.269 -11.713 -20.543 1.00 97.50 142 ALA A O 1
ATOM 1037 N N . GLY A 1 143 ? 3.250 -11.514 -19.488 1.00 96.19 143 GLY A N 1
ATOM 1038 C CA . GLY A 1 143 ? 3.961 -10.838 -20.575 1.00 96.19 143 GLY A CA 1
ATOM 1039 C C . GLY A 1 143 ? 3.572 -9.373 -20.804 1.00 96.19 143 GLY A C 1
ATOM 1040 O O . GLY A 1 143 ? 4.065 -8.775 -21.756 1.00 96.19 143 GLY A O 1
ATOM 1041 N N . LYS A 1 144 ? 2.687 -8.787 -19.980 1.00 95.38 144 LYS A N 1
ATOM 1042 C CA . LYS A 1 144 ? 2.206 -7.406 -20.161 1.00 95.38 144 LYS A CA 1
ATOM 1043 C C . LYS A 1 144 ? 2.259 -6.568 -18.891 1.00 95.38 144 LYS A C 1
ATOM 1045 O O . LYS A 1 144 ? 2.962 -5.567 -18.875 1.00 95.38 144 LYS A O 1
ATOM 1050 N N . HIS A 1 145 ? 1.509 -6.935 -17.851 1.00 97.00 145 HIS A N 1
ATOM 1051 C CA . HIS A 1 145 ? 1.359 -6.090 -16.660 1.00 97.00 145 HIS A CA 1
ATOM 1052 C C . HIS A 1 145 ? 0.885 -6.869 -15.438 1.00 97.00 145 HIS A C 1
ATOM 1054 O O . HIS A 1 145 ? 0.225 -7.894 -15.578 1.00 97.00 145 HIS A O 1
ATOM 1060 N N . VAL A 1 146 ? 1.153 -6.345 -14.246 1.00 98.25 146 VAL A N 1
ATOM 1061 C CA . VAL A 1 146 ? 0.615 -6.857 -12.982 1.00 98.25 146 VAL A CA 1
ATOM 1062 C C . VAL A 1 146 ? 0.247 -5.701 -12.063 1.00 98.25 146 VAL A C 1
ATOM 1064 O O . VAL A 1 146 ? 0.921 -4.673 -12.061 1.00 98.25 146 VAL A O 1
ATOM 1067 N N . VAL A 1 147 ? -0.816 -5.891 -11.285 1.00 98.00 147 VAL A N 1
ATOM 1068 C CA . VAL A 1 147 ? -1.237 -4.980 -10.219 1.00 98.00 147 VAL A CA 1
ATOM 1069 C C . VAL A 1 147 ? -1.449 -5.739 -8.906 1.00 98.00 147 VAL A C 1
ATOM 1071 O O . VAL A 1 147 ? -1.874 -6.897 -8.921 1.00 98.00 147 VAL A O 1
ATOM 1074 N N . LEU A 1 148 ? -1.154 -5.099 -7.774 1.00 96.94 148 LEU A N 1
ATOM 1075 C CA . LEU A 1 148 ? -1.359 -5.653 -6.433 1.00 96.94 148 LEU A CA 1
ATOM 1076 C C . LEU A 1 148 ? -2.772 -5.330 -5.951 1.00 96.94 148 LEU A C 1
ATOM 1078 O O . LEU A 1 148 ? -3.134 -4.161 -5.874 1.00 96.94 148 LEU A O 1
ATOM 1082 N N . PHE A 1 149 ? -3.556 -6.337 -5.590 1.00 94.44 149 PHE A N 1
ATOM 1083 C CA . PHE A 1 149 ? -4.887 -6.151 -5.025 1.00 94.44 149 PHE A CA 1
ATOM 1084 C C . PHE A 1 149 ? -4.789 -5.757 -3.545 1.00 94.44 149 PHE A C 1
ATOM 1086 O O . PHE A 1 149 ?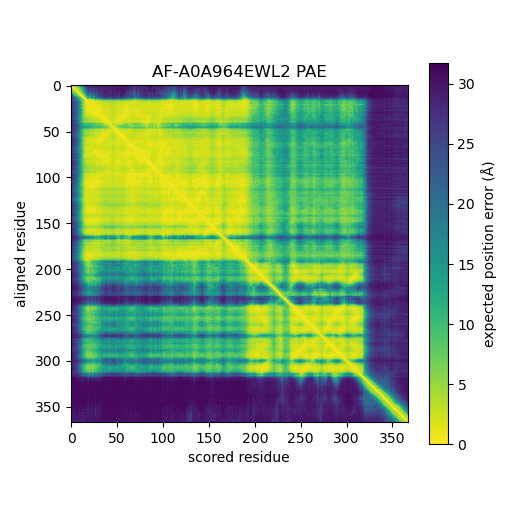 -4.207 -6.486 -2.741 1.00 94.44 149 PHE A O 1
ATOM 1093 N N . ILE A 1 150 ? -5.365 -4.608 -3.180 1.00 87.25 150 ILE A N 1
ATOM 1094 C CA . ILE A 1 150 ? -5.275 -4.050 -1.818 1.00 87.25 150 ILE A CA 1
ATOM 1095 C C . ILE A 1 150 ? -6.612 -4.034 -1.066 1.00 87.25 150 ILE A C 1
ATOM 1097 O O . ILE A 1 150 ? -6.625 -3.790 0.135 1.00 87.25 150 ILE A O 1
ATOM 1101 N N . GLY A 1 151 ? -7.729 -4.339 -1.730 1.00 84.38 151 GLY A N 1
ATOM 1102 C CA . GLY A 1 151 ? -9.051 -4.369 -1.102 1.00 84.38 151 GLY A CA 1
ATOM 1103 C C . GLY A 1 151 ? -10.181 -4.152 -2.101 1.00 84.38 151 GLY A C 1
ATOM 1104 O O . GLY A 1 151 ? -9.950 -4.077 -3.302 1.00 84.38 151 GLY A O 1
ATOM 1105 N N . PHE A 1 152 ? -11.410 -4.043 -1.609 1.00 80.00 152 PHE A N 1
ATOM 1106 C CA . PHE A 1 152 ? -12.588 -3.692 -2.409 1.00 80.00 152 PHE A CA 1
ATOM 1107 C C . PHE A 1 152 ? -13.102 -2.314 -2.000 1.00 80.00 152 PHE A C 1
ATOM 1109 O O . PHE A 1 152 ? -12.969 -1.971 -0.845 1.00 80.00 152 PHE A O 1
ATOM 1116 N N . THR A 1 153 ? -13.734 -1.522 -2.857 1.00 72.56 153 THR A N 1
ATOM 1117 C CA . THR A 1 153 ? -14.538 -0.370 -2.416 1.00 72.56 153 THR A CA 1
ATOM 1118 C C . THR A 1 153 ? -15.795 -0.846 -1.691 1.00 72.56 153 THR A C 1
ATOM 1120 O O . THR A 1 153 ? -16.128 -2.025 -1.770 1.00 72.56 153 THR A O 1
ATOM 1123 N N . GLU A 1 154 ? -16.516 0.068 -1.028 1.00 64.94 154 GLU A N 1
ATOM 1124 C CA . GLU A 1 154 ? -17.820 -0.220 -0.402 1.00 64.94 154 GLU A CA 1
ATOM 1125 C C . GLU A 1 154 ? -18.791 -0.927 -1.363 1.00 64.94 154 GLU A C 1
ATOM 1127 O O . GLU A 1 154 ? -19.384 -1.944 -1.013 1.00 64.94 154 GLU A O 1
ATOM 1132 N N . ASP A 1 155 ? -18.839 -0.463 -2.614 1.00 71.06 155 ASP A N 1
ATOM 1133 C CA . ASP A 1 155 ? -19.680 -1.019 -3.681 1.00 71.06 155 ASP A CA 1
ATOM 1134 C C . ASP A 1 155 ? -19.131 -2.324 -4.302 1.00 71.06 155 ASP A C 1
ATOM 1136 O O . ASP A 1 155 ? -19.680 -2.836 -5.279 1.00 71.06 155 ASP A O 1
ATOM 1140 N N . GLY A 1 156 ? -18.032 -2.872 -3.774 1.00 76.62 156 GLY A N 1
ATOM 1141 C CA . GLY A 1 156 ? -17.444 -4.137 -4.223 1.00 76.62 156 GLY A CA 1
ATOM 1142 C C . GLY A 1 156 ? -16.533 -4.039 -5.454 1.00 76.62 156 GLY A C 1
ATOM 1143 O O . GLY A 1 156 ? -16.227 -5.064 -6.072 1.00 76.62 156 GLY A O 1
ATOM 1144 N N . GLU A 1 157 ? -16.074 -2.844 -5.840 1.00 84.44 157 GLU A N 1
ATOM 1145 C CA . GLU A 1 157 ? -15.068 -2.707 -6.903 1.00 84.44 157 GLU A CA 1
ATOM 1146 C C . GLU A 1 157 ? -13.673 -3.061 -6.377 1.00 84.44 157 GLU A C 1
ATOM 1148 O O . GLU A 1 157 ? -13.308 -2.625 -5.292 1.00 84.44 157 GLU A O 1
ATOM 1153 N N . PRO A 1 158 ? -12.831 -3.788 -7.124 1.00 88.44 158 PRO A N 1
ATOM 1154 C CA . PRO A 1 158 ? -11.487 -4.106 -6.676 1.00 88.44 158 PRO A CA 1
ATOM 1155 C C . PRO A 1 158 ? -10.636 -2.843 -6.705 1.00 88.44 158 PRO A C 1
ATOM 1157 O O . PRO A 1 158 ? -10.657 -2.102 -7.687 1.00 88.44 158 PRO A O 1
ATOM 1160 N N . VAL A 1 159 ? -9.865 -2.633 -5.647 1.00 86.69 159 VAL A N 1
ATOM 1161 C CA . VAL A 1 159 ? -8.870 -1.574 -5.503 1.00 86.69 159 VAL A CA 1
ATOM 1162 C C . VAL A 1 159 ? -7.492 -2.214 -5.589 1.00 86.69 159 VAL A C 1
ATOM 1164 O O . VAL A 1 159 ? -7.216 -3.235 -4.951 1.00 86.69 159 VAL A O 1
ATOM 1167 N N . PHE A 1 160 ? -6.614 -1.630 -6.394 1.00 91.31 160 PHE A N 1
ATOM 1168 C CA . PHE A 1 160 ? -5.284 -2.174 -6.632 1.00 91.31 160 PHE A CA 1
ATOM 1169 C C . PHE A 1 160 ? -4.246 -1.074 -6.831 1.00 91.31 160 PHE A C 1
ATOM 1171 O O . PHE A 1 160 ? -4.562 0.035 -7.260 1.00 91.31 160 PHE A O 1
ATOM 1178 N N . GLN A 1 161 ? -2.995 -1.403 -6.523 1.00 91.44 161 GLN A N 1
ATOM 1179 C CA . GLN A 1 161 ? -1.837 -0.544 -6.737 1.00 91.44 161 GLN A CA 1
ATOM 1180 C C . GLN A 1 161 ? -0.959 -1.070 -7.866 1.00 91.44 161 GLN A C 1
ATOM 1182 O O . GLN A 1 161 ? -0.832 -2.278 -8.076 1.00 91.44 161 GLN A O 1
ATOM 1187 N N . GLU A 1 162 ? -0.336 -0.153 -8.597 1.00 93.19 162 GLU A N 1
ATOM 1188 C CA . GLU A 1 162 ? 0.544 -0.484 -9.712 1.00 93.19 162 GLU A CA 1
ATOM 1189 C C . GLU A 1 162 ? 1.680 0.522 -9.878 1.00 93.19 162 GLU A C 1
ATOM 1191 O O . GLU A 1 162 ? 1.525 1.695 -9.543 1.00 93.19 162 GLU A O 1
ATOM 1196 N N . ALA A 1 163 ? 2.760 0.082 -10.523 1.00 92.44 163 ALA A N 1
ATOM 1197 C CA . ALA A 1 163 ? 3.693 0.947 -11.240 1.00 92.44 163 ALA A CA 1
ATOM 1198 C C . ALA A 1 163 ? 3.440 0.770 -12.749 1.00 92.44 163 ALA A C 1
ATOM 1200 O O . ALA A 1 163 ? 3.377 -0.367 -13.213 1.00 92.44 163 ALA A O 1
ATOM 1201 N N . SER A 1 164 ? 3.288 1.848 -13.527 1.00 86.19 164 SER A N 1
ATOM 1202 C CA . SER A 1 164 ? 2.866 1.781 -14.942 1.00 86.19 164 SER A CA 1
ATOM 1203 C C . SER A 1 164 ? 3.830 2.484 -15.906 1.00 86.19 164 SER A C 1
ATOM 1205 O O . SER A 1 164 ? 4.431 3.492 -15.563 1.00 86.19 164 SER A O 1
ATOM 1207 N N . GLY A 1 165 ? 3.907 1.962 -17.138 1.00 65.88 165 GLY A N 1
ATOM 1208 C CA . GLY A 1 165 ? 5.000 2.138 -18.109 1.00 65.88 165 GLY A CA 1
ATOM 1209 C C . GLY A 1 165 ? 5.297 3.517 -18.706 1.00 65.88 165 GLY A C 1
ATOM 1210 O O . GLY A 1 165 ? 6.354 3.667 -19.316 1.00 65.88 165 GLY A O 1
ATOM 1211 N N . GLY A 1 166 ? 4.416 4.508 -18.560 1.00 62.34 166 GLY A N 1
ATOM 1212 C CA . GLY A 1 166 ? 4.796 5.905 -18.810 1.00 62.34 166 GLY A CA 1
ATOM 1213 C C . GLY A 1 166 ? 5.248 6.459 -17.477 1.00 62.34 166 GLY A C 1
ATOM 1214 O O . GLY A 1 166 ? 4.408 6.345 -16.596 1.00 62.34 166 GLY A O 1
ATOM 1215 N N . ALA A 1 167 ? 6.498 6.930 -17.333 1.00 59.28 167 ALA A N 1
ATOM 1216 C CA . ALA A 1 167 ? 7.296 7.143 -16.101 1.00 59.28 167 ALA A CA 1
ATOM 1217 C C . ALA A 1 167 ? 6.566 7.765 -14.881 1.00 59.28 167 ALA A C 1
ATOM 1219 O O . ALA A 1 167 ? 6.929 8.794 -14.320 1.00 59.28 167 ALA A O 1
ATOM 1220 N N . SER A 1 168 ? 5.507 7.099 -14.447 1.00 69.12 168 SER A N 1
ATOM 1221 C CA . SER A 1 168 ? 4.529 7.531 -13.471 1.00 69.12 168 SER A CA 1
ATOM 1222 C C . SER A 1 168 ? 4.881 6.881 -12.149 1.00 69.12 168 SER A C 1
ATOM 1224 O O . SER A 1 168 ? 5.458 5.801 -12.097 1.00 69.12 168 SER A O 1
ATOM 1226 N N . LYS A 1 169 ? 4.516 7.528 -11.054 1.00 81.25 169 LYS A N 1
ATOM 1227 C CA . LYS A 1 169 ? 4.677 6.962 -9.716 1.00 81.25 169 LYS A CA 1
ATOM 1228 C C . LYS A 1 169 ? 3.809 5.718 -9.512 1.00 81.25 169 LYS A C 1
ATOM 1230 O O . LYS A 1 169 ? 2.796 5.536 -10.197 1.00 81.25 169 LYS A O 1
ATOM 1235 N N . VAL A 1 170 ? 4.160 4.920 -8.506 1.00 82.62 170 VAL A N 1
ATOM 1236 C CA . VAL A 1 170 ? 3.234 3.928 -7.948 1.00 82.62 170 VAL A CA 1
ATOM 1237 C C . VAL A 1 170 ? 1.937 4.622 -7.525 1.00 82.62 170 VAL A C 1
ATOM 1239 O O . VAL A 1 170 ? 1.962 5.672 -6.882 1.00 82.62 170 VAL A O 1
ATOM 1242 N N . ARG A 1 171 ? 0.795 4.067 -7.936 1.00 83.25 171 ARG A N 1
ATOM 1243 C CA . ARG A 1 171 ? -0.523 4.704 -7.804 1.00 83.25 171 ARG A CA 1
ATOM 1244 C C . ARG A 1 171 ? -1.632 3.686 -7.578 1.00 83.25 171 ARG A C 1
ATOM 1246 O O . ARG A 1 171 ? -1.481 2.515 -7.922 1.00 83.25 171 ARG A O 1
ATOM 1253 N N . THR A 1 172 ? -2.753 4.164 -7.049 1.00 86.44 172 THR A N 1
ATOM 1254 C CA . THR A 1 172 ? -3.952 3.364 -6.789 1.00 86.44 172 THR A CA 1
ATOM 1255 C C . THR A 1 172 ? -4.996 3.559 -7.889 1.00 86.44 172 THR A C 1
ATOM 1257 O O . THR A 1 172 ? -5.238 4.682 -8.328 1.00 86.44 172 THR A O 1
ATOM 1260 N N . HIS A 1 173 ? -5.657 2.473 -8.281 1.00 87.81 173 HIS A N 1
ATOM 1261 C CA . HIS A 1 173 ? -6.812 2.456 -9.179 1.00 87.81 173 HIS A CA 1
ATOM 1262 C C . HIS A 1 173 ? -7.914 1.561 -8.628 1.00 87.81 173 HIS A C 1
ATOM 1264 O O . HIS A 1 173 ? -7.727 0.850 -7.637 1.00 87.81 173 HIS A O 1
ATOM 1270 N N . LYS A 1 174 ? -9.062 1.579 -9.306 1.00 87.88 174 LYS A N 1
ATOM 1271 C CA . LYS A 1 174 ? -10.188 0.707 -9.000 1.00 87.88 174 LYS A CA 1
ATOM 1272 C C . LYS A 1 174 ? -10.973 0.292 -10.240 1.00 87.88 174 LYS A C 1
ATOM 1274 O O . LYS A 1 174 ? -10.884 0.942 -11.282 1.00 87.88 174 LYS A O 1
ATOM 1279 N N . GLY A 1 175 ? -11.784 -0.748 -10.081 1.00 90.81 175 GLY A N 1
ATOM 1280 C CA . GLY A 1 175 ? -12.815 -1.137 -11.042 1.00 90.81 175 GLY A CA 1
ATOM 1281 C C . GLY A 1 175 ? -12.478 -2.397 -11.836 1.00 90.81 175 GLY A C 1
ATOM 1282 O O . GLY A 1 175 ? -11.344 -2.629 -12.257 1.00 90.81 175 GLY A O 1
ATOM 1283 N N . TRP A 1 176 ? -13.501 -3.218 -12.077 1.00 93.62 176 TRP A N 1
ATOM 1284 C CA . TRP A 1 176 ? -13.373 -4.493 -12.793 1.00 93.62 176 TRP A CA 1
ATOM 1285 C C . TRP A 1 176 ? -12.988 -4.334 -14.266 1.00 93.62 176 TRP A C 1
ATOM 1287 O O . TRP A 1 176 ? -12.303 -5.193 -14.818 1.00 93.62 176 TRP A O 1
ATOM 1297 N N . SER A 1 177 ? -13.404 -3.238 -14.905 1.00 94.19 177 SER A N 1
ATOM 1298 C CA . SER A 1 177 ? -13.118 -2.972 -16.320 1.00 94.19 177 SER A CA 1
ATOM 1299 C C . SER A 1 177 ? -11.617 -2.901 -16.605 1.00 94.19 177 SER A C 1
ATOM 1301 O O . SER A 1 177 ? -11.164 -3.420 -17.626 1.00 94.19 177 SER A O 1
ATOM 1303 N N . TYR A 1 178 ? -10.838 -2.337 -15.677 1.00 93.31 178 TYR A N 1
ATOM 1304 C CA . TYR A 1 178 ? -9.380 -2.269 -15.769 1.00 93.31 178 TYR A CA 1
ATOM 1305 C C . TYR A 1 178 ? -8.729 -3.658 -15.779 1.00 93.31 178 TYR A C 1
ATOM 1307 O O . TYR A 1 178 ? -7.741 -3.892 -16.470 1.00 93.31 178 TYR A O 1
ATOM 1315 N N . LEU A 1 179 ? -9.312 -4.600 -15.037 1.00 95.75 179 LEU A N 1
ATOM 1316 C CA . LEU A 1 179 ? -8.776 -5.946 -14.830 1.00 95.75 179 LEU A CA 1
ATOM 1317 C C . LEU A 1 179 ? -9.189 -6.936 -15.929 1.00 95.75 179 LEU A C 1
ATOM 1319 O O . LEU A 1 179 ? -8.910 -8.133 -15.831 1.00 95.75 179 LEU A O 1
ATOM 1323 N N . SER A 1 180 ? -9.816 -6.456 -17.005 1.00 95.25 180 SER A N 1
ATOM 1324 C CA . SER A 1 180 ? -10.158 -7.289 -18.155 1.00 95.25 180 SER A CA 1
ATOM 1325 C C . SER A 1 180 ? -8.911 -7.955 -18.757 1.00 95.25 180 SER A C 1
ATOM 1327 O O . SER A 1 180 ? -7.948 -7.299 -19.166 1.00 95.25 180 SER A O 1
ATOM 1329 N N . GLY A 1 181 ? -8.923 -9.289 -18.806 1.00 95.69 181 GLY A N 1
ATOM 1330 C CA . GLY A 1 181 ? -7.813 -10.101 -19.309 1.00 95.69 181 GLY A CA 1
ATOM 1331 C C . GLY A 1 181 ? -6.661 -10.315 -18.322 1.00 95.69 181 GLY A C 1
ATOM 1332 O O . GLY A 1 181 ? -5.616 -10.819 -18.738 1.00 95.69 181 GLY A O 1
ATOM 1333 N N . TYR A 1 182 ? -6.826 -9.943 -17.051 1.00 98.25 182 TYR A N 1
ATOM 1334 C CA . TYR A 1 182 ? -5.914 -10.329 -15.978 1.00 98.25 182 TYR A CA 1
ATOM 1335 C C . TYR A 1 182 ? -6.369 -11.630 -15.313 1.00 98.25 182 TYR A C 1
ATOM 1337 O O . TYR A 1 182 ? -7.561 -11.906 -15.191 1.00 98.25 182 TYR A O 1
ATOM 1345 N N . THR A 1 183 ? -5.400 -12.393 -14.818 1.00 98.44 183 THR A N 1
ATOM 1346 C CA . THR A 1 183 ? -5.619 -13.599 -14.020 1.00 98.44 183 THR A CA 1
ATOM 1347 C C . THR A 1 183 ? -5.317 -13.299 -12.550 1.00 98.44 183 THR A C 1
ATOM 1349 O O . THR A 1 183 ? -4.199 -12.861 -12.259 1.00 98.44 183 THR A O 1
ATOM 1352 N N . PRO A 1 184 ? -6.251 -13.542 -11.612 1.00 98.38 184 PRO A N 1
ATOM 1353 C CA . PRO A 1 184 ? -5.970 -13.454 -10.183 1.00 98.38 184 PRO A CA 1
ATOM 1354 C C . PRO A 1 184 ? -4.933 -14.500 -9.761 1.00 98.38 184 PRO A C 1
ATOM 1356 O O . PRO A 1 184 ? -5.030 -15.676 -10.125 1.00 98.38 184 PRO A O 1
ATOM 1359 N N . ILE A 1 185 ? -3.945 -14.082 -8.981 1.00 98.56 185 ILE A N 1
ATOM 1360 C CA . ILE A 1 185 ? -2.876 -14.933 -8.468 1.00 98.56 185 ILE A CA 1
ATOM 1361 C C . ILE A 1 185 ? -2.589 -14.628 -6.999 1.00 98.56 185 ILE A C 1
ATOM 1363 O O . ILE A 1 185 ? -2.748 -13.502 -6.528 1.00 98.56 185 ILE A O 1
ATOM 1367 N N . ARG A 1 186 ? -2.109 -15.641 -6.285 1.00 98.12 186 ARG A N 1
ATOM 1368 C CA . ARG A 1 186 ? -1.706 -15.567 -4.882 1.00 98.12 186 ARG A CA 1
ATOM 1369 C C . ARG A 1 186 ? -0.279 -16.051 -4.723 1.00 98.12 186 ARG A C 1
ATOM 1371 O O . ARG A 1 186 ? 0.047 -17.128 -5.219 1.00 98.12 186 ARG A O 1
ATOM 1378 N N . TYR A 1 187 ? 0.538 -15.286 -4.008 1.00 97.50 187 TYR A N 1
ATOM 1379 C CA . TYR A 1 187 ? 1.877 -15.707 -3.607 1.00 97.50 187 TYR A CA 1
ATOM 1380 C C . TYR A 1 187 ? 1.824 -17.010 -2.796 1.00 97.50 187 TYR A C 1
ATOM 1382 O O . TYR A 1 187 ? 0.963 -17.168 -1.932 1.00 97.50 187 TYR A O 1
ATOM 1390 N N . ASN A 1 188 ? 2.709 -17.959 -3.097 1.00 95.62 188 ASN A N 1
ATOM 1391 C CA . ASN A 1 188 ? 2.649 -19.304 -2.521 1.00 95.62 188 ASN A CA 1
ATOM 1392 C C . ASN A 1 188 ? 2.937 -19.318 -1.015 1.00 95.62 188 ASN A C 1
ATOM 1394 O O . ASN A 1 188 ? 2.265 -20.051 -0.295 1.00 95.62 188 ASN A O 1
ATOM 1398 N N . GLU A 1 189 ? 3.856 -18.466 -0.554 1.00 94.50 189 GLU A N 1
ATOM 1399 C CA . GLU A 1 189 ? 4.294 -18.404 0.848 1.00 94.50 189 GLU A CA 1
ATOM 1400 C C . GLU A 1 189 ? 3.570 -17.311 1.653 1.00 94.50 189 GLU A C 1
ATOM 1402 O O . GLU A 1 189 ? 4.082 -16.821 2.661 1.00 94.50 189 GLU A O 1
ATOM 1407 N N . VAL A 1 190 ? 2.378 -16.887 1.214 1.00 92.75 190 VAL A N 1
ATOM 1408 C CA . VAL A 1 190 ? 1.558 -15.978 2.023 1.00 92.75 190 VAL A CA 1
ATOM 1409 C C . VAL A 1 190 ? 0.949 -16.734 3.202 1.00 92.75 190 VAL A C 1
ATOM 1411 O O . VAL A 1 190 ? 0.269 -17.748 3.024 1.00 92.75 190 VAL A O 1
ATOM 1414 N N . THR A 1 191 ? 1.159 -16.230 4.414 1.00 87.75 191 THR A N 1
ATOM 1415 C CA . THR A 1 191 ? 0.494 -16.740 5.613 1.00 87.75 191 THR A CA 1
ATOM 1416 C C . THR A 1 191 ? -0.830 -16.008 5.821 1.00 87.75 191 THR A C 1
ATOM 1418 O O . THR A 1 191 ? -0.943 -14.789 5.665 1.00 87.75 191 THR A O 1
ATOM 1421 N N . GLU A 1 192 ? -1.874 -16.768 6.148 1.00 78.19 192 GLU A N 1
ATOM 1422 C CA . GLU A 1 192 ? -3.251 -16.272 6.294 1.00 78.19 192 GLU A CA 1
ATOM 1423 C C . GLU A 1 192 ? -3.524 -15.740 7.712 1.00 78.19 192 GLU A C 1
ATOM 1425 O O . GLU A 1 192 ? -4.606 -15.946 8.262 1.00 78.19 192 GLU A O 1
ATOM 1430 N N . GLU A 1 193 ? -2.540 -15.060 8.302 1.00 70.62 193 GLU A N 1
ATOM 1431 C CA . GLU A 1 193 ? -2.702 -14.401 9.597 1.00 70.62 193 GLU A CA 1
ATOM 1432 C C . GLU A 1 193 ? -3.815 -13.343 9.530 1.00 70.62 193 GLU A C 1
ATOM 1434 O O . GLU A 1 193 ? -3.977 -12.675 8.496 1.00 70.62 193 GLU A O 1
ATOM 1439 N N . PRO A 1 194 ? -4.589 -13.160 10.616 1.00 67.88 194 PRO A N 1
ATOM 1440 C CA . PRO A 1 194 ? -5.528 -12.056 10.712 1.00 67.88 194 PRO A CA 1
ATOM 1441 C C . PRO A 1 194 ? -4.833 -10.728 10.400 1.00 67.88 194 PRO A C 1
ATOM 1443 O O . PRO A 1 194 ? -3.820 -10.385 11.007 1.00 67.88 194 PRO A O 1
ATOM 1446 N N . LEU A 1 195 ? -5.389 -9.967 9.457 1.00 71.69 195 LEU A N 1
ATOM 1447 C CA . LEU A 1 195 ? -4.904 -8.622 9.159 1.00 71.69 195 LEU A CA 1
ATOM 1448 C C . LEU A 1 195 ? -5.014 -7.756 10.418 1.00 71.69 195 LEU A C 1
ATOM 1450 O O . LEU A 1 195 ? -6.054 -7.738 11.080 1.00 71.69 195 LEU A O 1
ATOM 1454 N N . ALA A 1 196 ? -3.934 -7.066 10.763 1.00 76.12 196 ALA A N 1
ATOM 1455 C CA . ALA A 1 196 ? -3.879 -6.273 11.978 1.00 76.12 196 ALA A CA 1
ATOM 1456 C C . ALA A 1 196 ? -4.847 -5.085 11.867 1.00 76.12 196 ALA A C 1
ATOM 1458 O O . ALA A 1 196 ? -4.837 -4.352 10.880 1.00 76.12 196 ALA A O 1
ATOM 1459 N N . GLY A 1 197 ? -5.701 -4.911 12.874 1.00 76.56 197 GLY A N 1
ATOM 1460 C CA . GLY A 1 197 ? -6.818 -3.967 12.831 1.00 76.56 197 GLY A CA 1
ATOM 1461 C C . GLY A 1 197 ? -8.114 -4.575 12.290 1.00 76.56 197 GLY A C 1
ATOM 1462 O O . GLY A 1 197 ? -9.111 -3.871 12.173 1.00 76.56 197 GLY A O 1
ATOM 1463 N N . ALA A 1 198 ? -8.149 -5.872 11.977 1.00 76.44 198 ALA A N 1
ATOM 1464 C CA . ALA A 1 198 ? -9.398 -6.585 11.717 1.00 76.44 198 ALA A CA 1
ATOM 1465 C C . ALA A 1 198 ? -10.151 -6.904 13.023 1.00 76.44 198 ALA A C 1
ATOM 1467 O O . ALA A 1 198 ? -9.568 -6.917 14.104 1.00 76.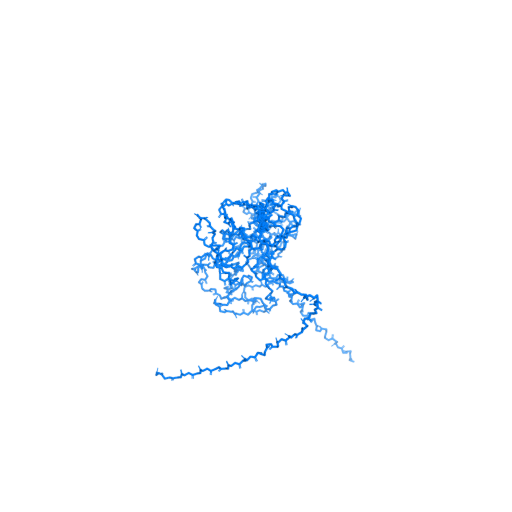44 198 ALA A O 1
ATOM 1468 N N . TRP A 1 199 ? -11.435 -7.279 12.937 1.00 71.94 199 TRP A N 1
ATOM 1469 C CA . TRP A 1 199 ? -12.225 -7.691 14.116 1.00 71.94 199 TRP A CA 1
ATOM 1470 C C . TRP A 1 199 ? -11.621 -8.839 14.908 1.00 71.94 199 TRP A C 1
ATOM 1472 O O . TRP A 1 199 ? -11.729 -8.878 16.128 1.00 71.94 199 TRP A O 1
ATOM 1482 N N . THR A 1 200 ? -11.005 -9.789 14.212 1.00 72.75 200 THR A N 1
ATOM 1483 C CA . THR A 1 200 ? -10.372 -10.953 14.833 1.00 72.75 200 THR A CA 1
ATOM 1484 C C . THR A 1 200 ? -8.996 -10.633 15.415 1.00 72.75 200 THR A C 1
ATOM 1486 O O . THR A 1 200 ? -8.452 -11.460 16.137 1.00 72.75 200 THR A O 1
ATOM 1489 N N . ALA A 1 201 ? -8.430 -9.464 15.101 1.00 79.25 201 ALA A N 1
ATOM 1490 C CA . ALA A 1 201 ? -7.137 -9.004 15.597 1.00 79.25 201 ALA A CA 1
ATOM 1491 C C . ALA A 1 201 ? -7.090 -7.462 15.689 1.00 79.25 201 ALA A C 1
ATOM 1493 O O . ALA A 1 201 ? -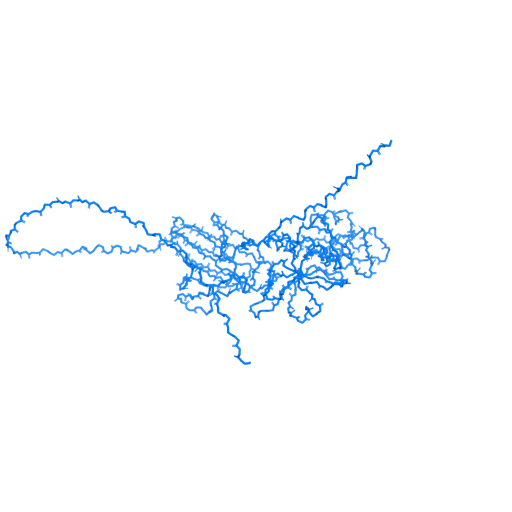6.418 -6.819 14.874 1.00 79.25 201 ALA A O 1
ATOM 1494 N N . PRO A 1 202 ? -7.814 -6.853 16.652 1.00 85.44 202 PRO A N 1
ATOM 1495 C CA . PRO A 1 202 ? -7.777 -5.410 16.864 1.00 85.44 202 PRO A CA 1
ATOM 1496 C C . PRO A 1 202 ? -6.364 -4.930 17.216 1.00 85.44 202 PRO A C 1
ATOM 1498 O O . PRO A 1 202 ? -5.597 -5.646 17.861 1.00 85.44 202 PRO A O 1
ATOM 1501 N N . LEU A 1 203 ? -6.035 -3.694 16.849 1.00 88.25 203 LEU A N 1
ATOM 1502 C CA . LEU A 1 203 ? -4.770 -3.061 17.215 1.00 88.25 203 LEU A CA 1
ATOM 1503 C C . LEU A 1 203 ? -4.784 -2.601 18.667 1.00 88.25 203 LEU A C 1
ATOM 1505 O O . LEU A 1 203 ? -5.618 -1.785 19.042 1.00 88.25 203 LEU A O 1
ATOM 1509 N N . GLU A 1 204 ? -3.844 -3.078 19.476 1.00 93.19 204 GLU A N 1
ATOM 1510 C CA . GLU A 1 204 ? -3.701 -2.631 20.864 1.00 93.19 204 GLU A CA 1
ATOM 1511 C C . GLU A 1 204 ? -3.128 -1.203 20.897 1.00 93.19 204 GLU A C 1
ATOM 1513 O O . GLU A 1 204 ? -1.950 -0.973 20.616 1.00 93.19 204 GLU A O 1
ATOM 1518 N N . ALA A 1 205 ? -3.972 -0.232 21.240 1.00 92.94 205 ALA A N 1
ATOM 1519 C CA . ALA A 1 205 ? -3.588 1.160 21.401 1.00 92.94 205 ALA A CA 1
ATOM 1520 C C . ALA A 1 205 ? -3.082 1.392 22.830 1.00 92.94 205 ALA A C 1
ATOM 1522 O O . ALA A 1 205 ? -3.855 1.443 23.789 1.00 92.94 205 ALA A O 1
ATOM 1523 N N . THR A 1 206 ? -1.764 1.511 22.974 1.00 89.38 206 THR A N 1
ATOM 1524 C CA . THR A 1 206 ? -1.094 1.633 24.275 1.00 89.38 206 THR A CA 1
ATOM 1525 C C . THR A 1 206 ? -0.641 3.061 24.562 1.00 89.38 206 THR A C 1
ATOM 1527 O O . THR A 1 206 ? -0.092 3.724 23.684 1.00 89.38 206 THR A O 1
ATOM 1530 N N . GLY A 1 207 ? -0.760 3.490 25.820 1.00 90.94 207 GLY A N 1
ATOM 1531 C CA . GLY A 1 207 ? -0.285 4.794 26.292 1.00 90.94 207 GLY A CA 1
ATOM 1532 C C . GLY A 1 207 ? -1.335 5.907 26.214 1.00 90.94 207 GLY A C 1
ATOM 1533 O O . GLY A 1 207 ? -2.466 5.697 25.786 1.00 90.94 207 GLY A O 1
ATOM 1534 N N . ALA A 1 208 ? -0.957 7.109 26.662 1.00 90.94 208 ALA A N 1
ATOM 1535 C CA . ALA A 1 208 ? -1.852 8.273 26.686 1.00 90.94 208 ALA A CA 1
ATOM 1536 C C . ALA A 1 208 ? -2.155 8.825 25.283 1.00 90.94 208 ALA A C 1
ATOM 1538 O O . ALA A 1 208 ? -3.170 9.484 25.065 1.00 90.94 208 ALA A O 1
ATOM 1539 N N . THR A 1 209 ? -1.264 8.591 24.321 1.00 95.56 209 THR A N 1
ATOM 1540 C CA . THR A 1 209 ? -1.478 8.904 22.908 1.00 95.56 209 THR A CA 1
ATOM 1541 C C . THR A 1 209 ? -0.889 7.791 22.062 1.00 95.56 209 THR A C 1
ATOM 1543 O O . THR A 1 209 ? 0.252 7.388 22.276 1.00 95.56 209 THR A O 1
ATOM 1546 N N . TYR A 1 210 ? -1.676 7.319 21.107 1.00 95.19 210 TYR A N 1
ATOM 1547 C CA . TYR A 1 210 ? -1.317 6.288 20.150 1.00 95.19 210 TYR A CA 1
ATOM 1548 C C . TYR A 1 210 ? -1.601 6.815 18.744 1.00 95.19 210 TYR A C 1
ATOM 1550 O O . TYR A 1 210 ? -2.701 7.301 18.487 1.00 95.19 210 TYR A O 1
ATOM 1558 N N . THR A 1 211 ? -0.622 6.724 17.846 1.00 92.62 211 THR A N 1
ATOM 1559 C CA . THR A 1 211 ? -0.767 7.132 16.445 1.00 92.62 211 THR A CA 1
ATOM 1560 C C . THR A 1 211 ? -0.382 5.974 15.545 1.00 92.62 211 THR A C 1
ATOM 1562 O O . THR A 1 211 ? 0.649 5.339 15.758 1.00 92.62 211 THR A O 1
ATOM 1565 N N . ASP A 1 212 ? -1.206 5.727 14.538 1.00 88.69 212 ASP A N 1
ATOM 1566 C CA . ASP A 1 212 ? -1.050 4.633 13.592 1.00 88.69 212 ASP A CA 1
ATOM 1567 C C . ASP A 1 212 ? -1.458 5.099 12.191 1.00 88.69 212 ASP A C 1
ATOM 1569 O O . ASP A 1 212 ? -2.470 5.780 12.038 1.00 88.69 212 ASP A O 1
ATOM 1573 N N . THR A 1 213 ? -0.670 4.749 11.173 1.00 83.75 213 THR A N 1
ATOM 1574 C CA . THR A 1 213 ? -0.932 5.108 9.771 1.00 83.75 213 THR A CA 1
ATOM 1575 C C . THR A 1 213 ? -0.982 3.840 8.935 1.00 83.75 213 THR A C 1
ATOM 1577 O O . THR A 1 213 ? 0.036 3.167 8.780 1.00 83.75 213 THR A O 1
ATOM 1580 N N . ARG A 1 214 ? -2.154 3.500 8.386 1.00 77.94 214 ARG A N 1
ATOM 1581 C CA . ARG A 1 214 ? -2.358 2.260 7.612 1.00 77.94 214 ARG A CA 1
ATOM 1582 C C . ARG A 1 214 ? -3.337 2.446 6.471 1.00 77.94 214 ARG A C 1
ATOM 1584 O O . ARG A 1 214 ? -4.199 3.316 6.518 1.00 77.94 214 ARG A O 1
ATOM 1591 N N . LEU A 1 215 ? -3.238 1.598 5.450 1.00 69.88 215 LEU A N 1
ATOM 1592 C CA . LEU A 1 215 ? -4.278 1.509 4.426 1.00 69.88 215 LEU A CA 1
ATOM 1593 C C . LEU A 1 215 ? -5.586 0.999 5.066 1.00 69.88 215 LEU A C 1
ATOM 1595 O O . LEU A 1 215 ? -5.565 -0.068 5.685 1.00 69.88 215 LEU A O 1
ATOM 1599 N N . PRO A 1 216 ? -6.718 1.716 4.915 1.00 65.31 216 PRO A N 1
ATOM 1600 C CA . PRO A 1 216 ? -8.025 1.181 5.273 1.00 65.31 216 PRO A CA 1
ATOM 1601 C C . PRO A 1 216 ? -8.288 -0.088 4.463 1.00 65.31 216 PRO A C 1
ATOM 1603 O O . PRO A 1 216 ? -7.932 -0.156 3.283 1.00 65.31 216 PRO A O 1
ATOM 1606 N N . LEU A 1 217 ? -8.911 -1.087 5.079 1.00 63.16 217 LEU A N 1
ATOM 1607 C CA . LEU A 1 217 ? -9.196 -2.358 4.420 1.00 63.16 217 LEU A CA 1
ATOM 1608 C C . LEU A 1 217 ? -10.594 -2.333 3.787 1.00 63.16 217 LEU A C 1
ATOM 1610 O O . LEU A 1 217 ? -11.443 -1.527 4.152 1.00 63.16 217 LEU A O 1
ATOM 1614 N N . GLY A 1 218 ? -10.843 -3.196 2.803 1.00 55.31 218 GLY A N 1
ATOM 1615 C CA . GLY A 1 218 ? -12.122 -3.218 2.091 1.00 55.31 218 GLY A CA 1
ATOM 1616 C C . GLY A 1 218 ? -13.249 -3.990 2.749 1.00 55.31 218 GLY A C 1
ATOM 1617 O O . GLY A 1 218 ? -13.010 -4.816 3.639 1.00 55.31 218 GLY A O 1
ATOM 1618 N N . PRO A 1 219 ? -14.500 -3.748 2.315 1.00 49.19 219 PRO A N 1
ATOM 1619 C CA . PRO A 1 219 ? -15.616 -4.531 2.772 1.00 49.19 219 PRO A CA 1
ATOM 1620 C C . PRO A 1 219 ? -15.471 -5.992 2.333 1.00 49.19 219 PRO A C 1
ATOM 1622 O O . PRO A 1 219 ? -14.822 -6.310 1.338 1.00 49.19 219 PRO A O 1
ATOM 1625 N N . GLY A 1 220 ? -16.063 -6.906 3.104 1.00 49.22 220 GLY A N 1
ATOM 1626 C CA . GLY A 1 220 ? -16.110 -8.337 2.774 1.00 49.22 220 GLY A CA 1
ATOM 1627 C C . GLY A 1 220 ? -14.894 -9.175 3.192 1.00 49.22 220 GLY A C 1
ATOM 1628 O O . GLY A 1 220 ? -14.999 -10.396 3.224 1.00 49.22 220 GLY A O 1
ATOM 1629 N N . LEU A 1 221 ? -13.778 -8.567 3.603 1.00 46.19 221 LEU A N 1
ATOM 1630 C CA . LEU A 1 221 ? -12.549 -9.308 3.946 1.00 46.19 221 LEU A CA 1
ATOM 1631 C C . LEU A 1 221 ? -12.396 -9.655 5.432 1.00 46.19 221 LEU A C 1
ATOM 1633 O O . LEU A 1 221 ? -11.482 -10.381 5.814 1.00 46.19 221 LEU A O 1
ATOM 1637 N N . HIS A 1 222 ? -13.303 -9.157 6.273 1.00 53.00 222 HIS A N 1
ATOM 1638 C CA . HIS A 1 222 ? -13.111 -9.135 7.726 1.00 53.00 222 HIS A CA 1
ATOM 1639 C C . HIS A 1 222 ? -14.314 -9.621 8.540 1.00 53.00 222 HIS A C 1
ATOM 1641 O O . HIS A 1 222 ? -14.325 -9.421 9.752 1.00 53.00 222 HIS A O 1
ATOM 1647 N N . GLY A 1 223 ? -15.337 -10.207 7.899 1.00 45.69 223 GLY A N 1
ATOM 1648 C CA . GLY A 1 223 ? -16.518 -10.740 8.600 1.00 45.69 223 GLY A CA 1
ATOM 1649 C C . GLY A 1 223 ? -17.209 -9.720 9.516 1.00 45.69 223 GLY A C 1
ATOM 1650 O O . GLY A 1 223 ? -17.709 -10.086 10.574 1.00 45.69 223 GLY A O 1
ATOM 1651 N N . GLN A 1 224 ? -17.159 -8.437 9.144 1.00 57.53 224 GLN A N 1
ATOM 1652 C CA . GLN A 1 224 ? -17.464 -7.313 10.029 1.00 57.53 224 GLN A CA 1
ATOM 1653 C C . GLN A 1 224 ? -18.970 -7.261 10.351 1.00 57.53 224 GLN A C 1
ATOM 1655 O O . GLN A 1 224 ? -19.766 -7.172 9.412 1.00 57.53 224 GLN A O 1
ATOM 1660 N N . PRO A 1 225 ? -19.393 -7.301 11.629 1.00 54.47 225 PRO A N 1
ATOM 1661 C CA . PRO A 1 225 ? -20.786 -7.062 11.980 1.00 54.47 225 PRO A CA 1
ATOM 1662 C C . PRO A 1 225 ? -21.124 -5.571 11.848 1.00 54.47 225 PRO A C 1
ATOM 1664 O O . PRO A 1 225 ? -20.305 -4.705 12.138 1.00 54.47 225 PRO A O 1
ATOM 1667 N N . ALA A 1 226 ? -22.348 -5.274 11.417 1.00 56.72 226 ALA A N 1
ATOM 1668 C CA . ALA A 1 226 ? -22.893 -3.922 11.434 1.00 56.72 226 ALA A CA 1
ATOM 1669 C C . ALA A 1 226 ? -23.231 -3.498 12.879 1.00 56.72 226 ALA A C 1
ATOM 1671 O O . ALA A 1 226 ? -23.781 -4.297 13.639 1.00 56.72 226 ALA A O 1
ATOM 1672 N N . PHE A 1 227 ? -22.959 -2.241 13.245 1.00 59.94 227 PHE A N 1
ATOM 1673 C CA . PHE A 1 227 ? -23.350 -1.662 14.543 1.00 59.94 227 PHE A CA 1
ATOM 1674 C C . PHE A 1 227 ? -24.449 -0.629 14.375 1.00 59.94 227 PHE A C 1
ATOM 1676 O O . PHE A 1 227 ? -24.558 0.016 13.339 1.00 59.94 227 PHE A O 1
ATOM 1683 N N . THR A 1 228 ? -25.226 -0.406 15.425 1.00 64.12 228 THR A N 1
ATOM 1684 C CA . THR A 1 228 ? -26.140 0.736 15.502 1.00 64.12 228 THR A CA 1
ATOM 1685 C C . THR A 1 228 ? -25.704 1.615 16.663 1.00 64.12 228 THR A C 1
ATOM 1687 O O . THR A 1 228 ? -25.435 1.100 17.750 1.00 64.12 228 THR A O 1
ATOM 1690 N N . CYS A 1 229 ? -25.578 2.919 16.421 1.00 70.38 229 CYS A N 1
ATOM 1691 C CA . CYS A 1 229 ? -25.225 3.887 17.456 1.00 70.38 229 CYS A CA 1
ATOM 1692 C C . CYS A 1 229 ? -26.469 4.319 18.227 1.00 70.38 229 CYS A C 1
ATOM 1694 O O . CYS A 1 229 ? -27.550 4.431 17.648 1.00 70.38 229 CYS A O 1
ATOM 1696 N N . LYS A 1 230 ? -26.313 4.522 19.541 1.00 65.12 230 LYS A N 1
ATOM 1697 C CA . LYS A 1 230 ? -27.436 4.752 20.461 1.00 65.12 230 LYS A CA 1
ATOM 1698 C C . LYS A 1 230 ? -28.249 6.021 20.162 1.00 65.12 230 LYS A C 1
ATOM 1700 O O . LYS A 1 230 ? -29.426 6.024 20.501 1.00 65.12 230 LYS A O 1
ATOM 1705 N N . GLU A 1 231 ? -27.707 7.027 19.466 1.00 51.66 231 GLU A N 1
ATOM 1706 C CA . GLU A 1 231 ? -28.490 8.175 18.978 1.00 51.66 231 GLU A CA 1
ATOM 1707 C C . GLU A 1 231 ? -28.023 8.713 17.608 1.00 51.66 231 GLU A C 1
ATOM 1709 O O . GLU A 1 231 ? -26.836 8.913 17.357 1.00 51.66 231 GLU A O 1
ATOM 1714 N N . GLY A 1 232 ? -28.993 9.000 16.732 1.00 53.19 232 GLY A N 1
ATOM 1715 C CA . GLY A 1 232 ? -28.949 10.091 15.747 1.00 53.19 232 GLY A CA 1
ATOM 1716 C C . GLY A 1 232 ? -28.096 9.974 14.477 1.00 53.19 232 GLY A C 1
ATOM 1717 O O . GLY A 1 232 ? -28.401 10.702 13.534 1.00 53.19 232 GLY A O 1
ATOM 1718 N N . SER A 1 233 ? -27.085 9.103 14.376 1.00 49.94 233 SER A N 1
ATOM 1719 C CA . SER A 1 233 ? -26.278 9.002 13.146 1.00 49.94 233 SER A CA 1
ATOM 1720 C C . SER A 1 233 ? -26.555 7.730 12.346 1.00 49.94 233 SER A C 1
ATOM 1722 O O . SER A 1 233 ? -26.565 6.604 12.847 1.00 49.94 233 SER A O 1
ATOM 1724 N N . ALA A 1 234 ? -26.844 7.955 11.066 1.00 40.16 234 ALA A N 1
ATOM 1725 C CA . ALA A 1 234 ? -27.126 6.933 10.085 1.00 40.16 234 ALA A CA 1
ATOM 1726 C C . ALA A 1 234 ? -25.901 6.044 9.834 1.00 40.16 234 ALA A C 1
ATOM 1728 O O . ALA A 1 234 ? -24.750 6.485 9.858 1.00 40.16 234 ALA A O 1
ATOM 1729 N N . THR A 1 235 ? -26.218 4.799 9.487 1.00 45.31 235 THR A N 1
ATOM 1730 C CA . THR A 1 235 ? -25.343 3.748 8.959 1.00 45.31 235 THR A CA 1
ATOM 1731 C C . THR A 1 235 ? -24.315 3.155 9.921 1.00 45.31 235 THR A C 1
ATOM 1733 O O . THR A 1 235 ? -23.511 3.825 10.575 1.00 45.31 235 THR A O 1
ATOM 1736 N N . ALA A 1 236 ? -24.383 1.824 9.979 1.00 46.06 236 ALA A N 1
ATOM 1737 C CA . ALA A 1 236 ? -23.422 0.962 10.629 1.00 46.06 236 ALA A CA 1
ATOM 1738 C C . ALA A 1 236 ? -21.995 1.304 10.223 1.00 46.06 236 ALA A C 1
ATOM 1740 O O . ALA A 1 236 ? -21.782 1.746 9.098 1.00 46.06 236 ALA A O 1
ATOM 1741 N N . ALA A 1 237 ? -21.024 1.065 11.115 1.00 46.50 237 ALA A N 1
ATOM 1742 C CA . ALA A 1 237 ? -19.637 0.985 10.672 1.00 46.50 237 ALA A CA 1
ATOM 1743 C C . ALA A 1 237 ? -19.607 -0.038 9.534 1.00 46.50 237 ALA A C 1
ATOM 1745 O O . ALA A 1 237 ? -19.916 -1.218 9.737 1.00 46.50 237 ALA A O 1
ATOM 1746 N N . GLY A 1 238 ? -19.371 0.466 8.329 1.00 48.31 238 GLY A N 1
ATOM 1747 C CA . GLY A 1 238 ? -19.337 -0.326 7.130 1.00 48.31 238 GLY A CA 1
ATOM 1748 C C . GLY A 1 238 ? -18.140 -1.249 7.228 1.00 48.31 238 GLY A C 1
ATOM 1749 O O . GLY A 1 238 ? -17.065 -0.906 7.717 1.00 48.31 238 GLY A O 1
ATOM 1750 N N . THR A 1 239 ? -18.360 -2.464 6.773 1.00 51.62 239 THR A N 1
ATOM 1751 C CA . THR A 1 239 ? -17.335 -3.397 6.337 1.00 51.62 239 THR A CA 1
ATOM 1752 C C . THR A 1 239 ? -16.070 -2.671 5.819 1.00 51.62 239 THR A C 1
ATOM 1754 O O . THR A 1 239 ? -16.162 -1.921 4.853 1.00 51.62 239 THR A O 1
ATOM 1757 N N . GLY A 1 240 ? -14.905 -2.882 6.453 1.00 58.84 240 GLY A N 1
ATOM 1758 C CA . GLY A 1 240 ? -13.626 -2.261 6.047 1.00 58.84 240 GLY A CA 1
ATOM 1759 C C . GLY A 1 240 ? -12.991 -1.279 7.050 1.00 58.84 240 GLY A C 1
ATOM 1760 O O . GLY A 1 240 ? -12.001 -0.620 6.740 1.00 58.84 240 GLY A O 1
ATOM 1761 N N . ALA A 1 241 ? -13.528 -1.164 8.267 1.00 74.12 241 ALA A N 1
ATOM 1762 C CA . ALA A 1 241 ? -12.917 -0.332 9.303 1.00 74.12 241 ALA A CA 1
ATOM 1763 C C . ALA A 1 241 ? -11.622 -0.951 9.869 1.00 74.12 241 ALA A C 1
ATOM 1765 O O . ALA A 1 241 ? -11.551 -2.167 10.081 1.00 74.12 241 ALA A O 1
ATOM 1766 N N . LEU A 1 242 ? -10.642 -0.093 10.175 1.00 82.25 242 LEU A N 1
ATOM 1767 C CA . LEU A 1 242 ? -9.540 -0.396 11.088 1.00 82.25 242 LEU A CA 1
ATOM 1768 C C . LEU A 1 242 ? -10.069 -0.356 12.520 1.00 82.25 242 LEU A C 1
ATOM 1770 O O . LEU A 1 242 ? -10.700 0.618 12.931 1.00 82.25 242 LEU A O 1
ATOM 1774 N N . LEU A 1 243 ? -9.814 -1.419 13.271 1.00 86.44 243 LEU A N 1
ATOM 1775 C CA . LEU A 1 243 ? -10.277 -1.590 14.635 1.00 86.44 243 LEU A CA 1
ATOM 1776 C C . LEU A 1 243 ? -9.110 -1.496 15.612 1.00 86.44 243 LEU A C 1
ATOM 1778 O O . LEU A 1 243 ? -8.163 -2.281 15.562 1.00 86.44 243 LEU A O 1
ATOM 1782 N N . TYR A 1 244 ? -9.236 -0.576 16.554 1.00 91.81 244 TYR A N 1
ATOM 1783 C CA . TYR A 1 244 ? -8.319 -0.395 17.667 1.00 91.81 244 TYR A CA 1
ATOM 1784 C C . TYR A 1 244 ? -8.989 -0.856 18.955 1.00 91.81 244 TYR A C 1
ATOM 1786 O O . TYR A 1 244 ? -10.181 -0.627 19.156 1.00 91.81 244 TYR A O 1
ATOM 1794 N N . LYS A 1 245 ? -8.222 -1.479 19.840 1.00 94.38 245 LYS A N 1
ATOM 1795 C CA . LYS A 1 245 ? -8.604 -1.832 21.201 1.00 94.38 245 LYS A CA 1
ATOM 1796 C C . LYS A 1 245 ? -7.858 -0.927 22.171 1.00 94.38 245 LYS A C 1
ATOM 1798 O O . LYS A 1 245 ? -6.642 -0.778 22.098 1.00 94.38 245 LYS A O 1
ATOM 1803 N N . VAL A 1 246 ? -8.607 -0.327 23.081 1.00 96.12 246 VAL A N 1
ATOM 1804 C CA . VAL A 1 246 ? -8.132 0.638 24.067 1.00 96.12 246 VAL A CA 1
ATOM 1805 C C . VAL A 1 246 ? -8.452 0.084 25.451 1.00 96.12 246 VAL A C 1
ATOM 1807 O O . VAL A 1 246 ? -9.611 -0.187 25.764 1.00 96.12 246 VAL A O 1
ATOM 1810 N N . THR A 1 247 ? -7.433 -0.086 26.292 1.00 95.12 247 THR A N 1
ATOM 1811 C CA . THR A 1 247 ? -7.629 -0.473 27.697 1.00 95.12 247 THR A CA 1
ATOM 1812 C C . THR A 1 247 ? -7.616 0.774 28.568 1.00 95.12 247 THR A C 1
ATOM 1814 O O . THR A 1 247 ? -6.640 1.519 28.577 1.00 95.12 247 THR A O 1
ATOM 1817 N N . VAL A 1 248 ? -8.700 0.994 29.306 1.00 94.56 248 VAL A N 1
ATOM 1818 C CA . VAL A 1 248 ? -8.906 2.164 30.162 1.00 94.56 248 VAL A CA 1
ATOM 1819 C C . VAL A 1 248 ? -8.828 1.718 31.620 1.00 94.56 248 VAL A C 1
ATOM 1821 O O . VAL A 1 248 ? -9.559 0.817 32.028 1.00 94.56 248 VAL A O 1
ATOM 1824 N N . SER A 1 249 ? -7.940 2.324 32.410 1.00 93.25 249 SER A N 1
ATOM 1825 C CA . SER A 1 249 ? -7.740 1.987 33.831 1.00 93.25 249 SER A CA 1
ATOM 1826 C C . SER A 1 249 ? -8.519 2.883 34.794 1.00 93.25 249 SER A C 1
ATOM 1828 O O . SER A 1 249 ? -8.835 2.466 35.904 1.00 93.25 249 SER A O 1
ATOM 1830 N N . GLU A 1 250 ? -8.838 4.106 34.378 1.00 93.00 250 GLU A N 1
ATOM 1831 C CA . GLU A 1 250 ? -9.556 5.109 35.165 1.00 93.00 250 GLU A CA 1
ATOM 1832 C C . GLU A 1 250 ? -10.510 5.904 34.261 1.00 93.00 250 GLU A C 1
ATOM 1834 O O . GLU A 1 250 ? -10.251 5.985 33.054 1.00 93.00 250 GLU A O 1
ATOM 1839 N N . PRO A 1 251 ? -11.604 6.484 34.796 1.00 95.75 251 PRO A N 1
ATOM 1840 C CA . PRO A 1 251 ? -12.503 7.330 34.017 1.00 95.75 251 PRO A CA 1
ATOM 1841 C C . PRO A 1 251 ? -11.720 8.361 33.207 1.00 95.75 251 PRO A C 1
ATOM 1843 O O . PRO A 1 251 ? -10.913 9.117 33.750 1.00 95.75 251 PRO A O 1
ATOM 1846 N N . SER A 1 252 ? -11.919 8.338 31.895 1.00 95.56 252 SER A N 1
ATOM 1847 C CA . SER A 1 252 ? -11.122 9.111 30.951 1.00 95.56 252 SER A CA 1
ATOM 1848 C C . SER A 1 252 ? -11.996 9.677 29.843 1.00 95.56 252 SER A C 1
ATOM 1850 O O . SER A 1 252 ? -13.082 9.184 29.547 1.00 95.56 252 SER A O 1
ATOM 1852 N N . THR A 1 253 ? -11.486 10.697 29.169 1.00 96.12 253 THR A N 1
ATOM 1853 C CA . THR A 1 253 ? -11.992 11.139 27.874 1.00 96.12 253 THR A CA 1
ATOM 1854 C C . THR A 1 253 ? -11.143 10.492 26.782 1.00 96.12 253 THR A C 1
ATOM 1856 O O . THR A 1 253 ? -9.948 10.782 26.678 1.00 96.12 253 THR A O 1
ATOM 1859 N N . LEU A 1 254 ? -11.749 9.619 25.975 1.00 96.62 254 LEU A N 1
ATOM 1860 C CA . LEU A 1 254 ? -11.144 9.042 24.777 1.00 96.62 254 LEU A CA 1
ATOM 1861 C C . LEU A 1 254 ? -11.476 9.925 23.578 1.00 96.62 254 LEU A C 1
ATOM 1863 O O . LEU A 1 254 ? -12.645 10.138 23.264 1.00 96.62 254 LEU A O 1
ATOM 1867 N N . THR A 1 255 ? -10.447 10.428 22.904 1.00 96.75 255 THR A N 1
ATOM 1868 C CA . THR A 1 255 ? -10.571 11.154 21.637 1.00 96.75 255 THR A CA 1
ATOM 1869 C C . THR A 1 255 ? -9.914 10.345 20.534 1.00 96.75 255 THR A C 1
ATOM 1871 O O . THR A 1 255 ? -8.747 9.983 20.648 1.00 96.75 255 THR A O 1
ATOM 1874 N N . ALA A 1 256 ? -10.654 10.080 19.468 1.00 95.94 256 ALA A N 1
ATOM 1875 C CA . ALA A 1 256 ? -10.151 9.476 18.247 1.00 95.94 256 ALA A CA 1
ATOM 1876 C C . ALA A 1 256 ? -10.228 10.505 17.121 1.00 95.94 256 ALA A C 1
ATOM 1878 O O . ALA A 1 256 ? -11.267 11.141 16.949 1.00 95.94 256 ALA A O 1
ATOM 1879 N N . LYS A 1 257 ? -9.142 10.670 16.366 1.00 95.69 257 LYS A N 1
ATOM 1880 C CA . LYS A 1 257 ? -9.033 11.626 15.263 1.00 95.69 257 LYS A CA 1
ATOM 1881 C C . LYS A 1 257 ? -8.376 10.972 14.054 1.00 95.69 257 LYS A C 1
ATOM 1883 O O . LYS A 1 257 ? -7.375 10.281 14.207 1.00 95.69 257 LYS A O 1
ATOM 1888 N N . ALA A 1 258 ? -8.910 11.243 12.872 1.00 91.44 258 ALA A N 1
ATOM 1889 C CA . ALA A 1 258 ? -8.298 10.905 11.596 1.00 91.44 258 ALA A CA 1
ATOM 1890 C C . ALA A 1 258 ? -7.665 12.148 10.946 1.00 91.44 258 ALA A C 1
ATOM 1892 O O . ALA A 1 258 ? -8.053 13.287 11.222 1.00 91.44 258 ALA A O 1
ATOM 1893 N N . ASP A 1 259 ? -6.703 11.935 10.052 1.00 89.69 259 ASP A N 1
ATOM 1894 C CA . ASP A 1 259 ? -6.091 12.978 9.217 1.00 89.69 259 ASP A CA 1
ATOM 1895 C C . ASP A 1 259 ? -6.997 13.484 8.077 1.00 89.69 259 ASP A C 1
ATOM 1897 O O . ASP A 1 259 ? -6.659 14.459 7.407 1.00 89.69 259 ASP A O 1
ATOM 1901 N N . THR A 1 260 ? -8.182 12.892 7.905 1.00 83.25 260 THR A N 1
ATOM 1902 C CA . THR A 1 260 ? -9.229 13.361 6.989 1.00 83.25 260 THR A CA 1
ATOM 1903 C C . THR A 1 260 ? -10.583 13.476 7.686 1.00 83.25 260 THR A C 1
ATOM 1905 O O . THR A 1 260 ? -10.987 12.601 8.451 1.00 83.25 260 THR A O 1
ATOM 1908 N N . SER A 1 261 ? -11.332 14.536 7.37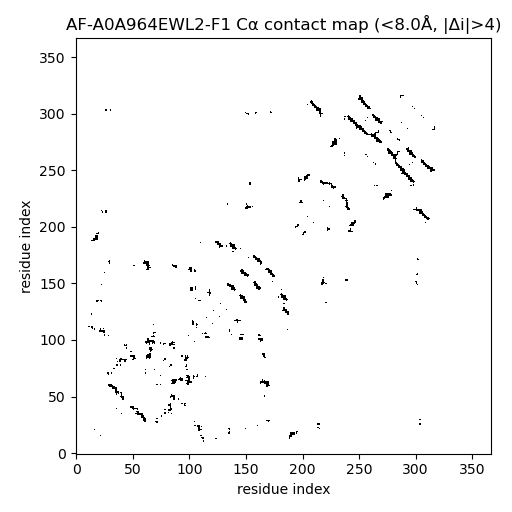3 1.00 84.38 261 SER A N 1
ATOM 1909 C CA . SER A 1 261 ? -12.707 14.728 7.852 1.00 84.38 261 SER A CA 1
ATOM 1910 C C . SER A 1 261 ? -13.713 13.764 7.225 1.00 84.38 261 SER A C 1
ATOM 1912 O O . SER A 1 261 ? -14.816 13.627 7.737 1.00 84.38 261 SER A O 1
ATOM 1914 N N . SER A 1 262 ? -13.346 13.095 6.129 1.00 80.25 262 SER A N 1
ATOM 1915 C CA . SER A 1 262 ? -14.201 12.113 5.458 1.00 80.25 262 SER A CA 1
ATOM 1916 C C . SER A 1 262 ? -14.164 10.727 6.104 1.00 80.25 262 SER A C 1
ATOM 1918 O O . SER A 1 262 ? -14.888 9.838 5.662 1.00 80.25 262 SER A O 1
ATOM 1920 N N . ALA A 1 263 ? -13.281 10.499 7.081 1.00 83.56 263 ALA A N 1
ATOM 1921 C CA . ALA A 1 263 ? -13.211 9.226 7.784 1.00 83.56 263 ALA A CA 1
ATOM 1922 C C . ALA A 1 263 ? -14.327 9.147 8.824 1.00 83.56 263 ALA A C 1
ATOM 1924 O O . ALA A 1 263 ? -14.449 10.035 9.661 1.00 83.56 263 ALA A O 1
ATOM 1925 N N . SER A 1 264 ? -15.102 8.070 8.817 1.00 83.06 264 SER A N 1
ATOM 1926 C CA . SER A 1 264 ? -16.105 7.831 9.844 1.00 83.06 264 SER A CA 1
ATOM 1927 C C . SER A 1 264 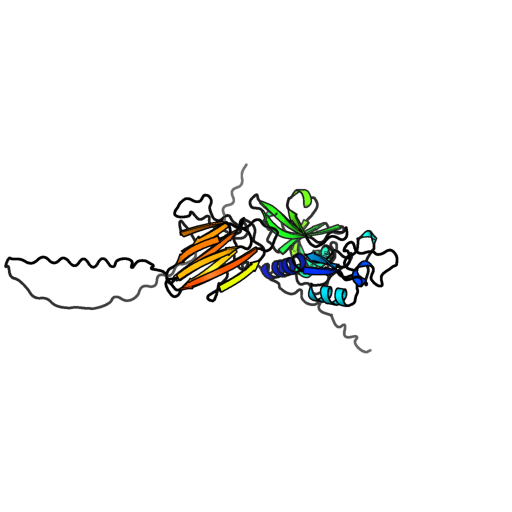? -15.489 7.084 11.023 1.00 83.06 264 SER A C 1
ATOM 1929 O O . SER A 1 264 ? -14.807 6.073 10.854 1.00 83.06 264 SER A O 1
ATOM 1931 N N . ILE A 1 265 ? -15.726 7.586 12.230 1.00 88.12 265 ILE A N 1
ATOM 1932 C CA . ILE A 1 265 ? -15.181 7.069 13.484 1.00 88.12 265 ILE A CA 1
ATOM 1933 C C . ILE A 1 265 ? -16.331 6.617 14.382 1.00 88.12 265 ILE A C 1
ATOM 1935 O O . ILE A 1 265 ? -17.369 7.279 14.488 1.00 88.12 265 ILE A O 1
ATOM 1939 N N . ARG A 1 266 ? -16.150 5.470 15.037 1.00 87.75 266 ARG A N 1
ATOM 1940 C CA . ARG A 1 266 ? -17.082 4.907 16.017 1.00 87.75 266 ARG A CA 1
ATOM 1941 C C . ARG A 1 266 ? -16.327 4.472 17.262 1.00 87.75 266 ARG A C 1
ATOM 1943 O O . ARG A 1 266 ? -15.330 3.764 17.154 1.00 87.75 266 ARG A O 1
ATOM 1950 N N . VAL A 1 267 ? -16.828 4.858 18.430 1.00 91.19 267 VAL A N 1
ATOM 1951 C CA . VAL A 1 267 ? -16.352 4.379 19.732 1.00 91.19 267 VAL A CA 1
ATOM 1952 C C . VAL A 1 267 ? -17.352 3.355 20.256 1.00 91.19 267 VAL A C 1
ATOM 1954 O O . VAL A 1 267 ? -18.549 3.639 20.345 1.00 91.19 267 VAL A O 1
ATOM 1957 N N . LEU A 1 268 ? -16.860 2.156 20.560 1.00 89.31 268 LEU A N 1
ATOM 1958 C CA . LEU A 1 268 ? -17.664 0.992 20.907 1.00 89.31 268 LEU A CA 1
ATOM 1959 C C . LEU A 1 268 ? -17.297 0.478 22.303 1.00 89.31 268 LEU A C 1
ATOM 1961 O O . LEU A 1 268 ? -16.116 0.285 22.603 1.00 89.31 268 LEU A O 1
ATOM 1965 N N . SER A 1 269 ? -18.299 0.169 23.121 1.00 89.75 269 SER A N 1
ATOM 1966 C CA . SER A 1 269 ? -18.119 -0.518 24.412 1.00 89.75 269 SER A CA 1
ATOM 1967 C C . SER A 1 269 ? -17.970 -2.037 24.277 1.00 89.75 269 SER A C 1
ATOM 1969 O O . SER A 1 269 ? -17.534 -2.705 25.213 1.00 89.75 269 SER A O 1
ATOM 1971 N N . ALA A 1 270 ? -18.318 -2.608 23.120 1.00 84.25 270 ALA A N 1
ATOM 1972 C CA . ALA A 1 270 ? -18.202 -4.038 22.840 1.00 84.25 270 ALA A CA 1
ATOM 1973 C C . ALA A 1 270 ? -18.166 -4.337 21.331 1.00 84.25 270 ALA A C 1
ATOM 1975 O O . ALA A 1 270 ? -18.546 -3.514 20.498 1.00 84.25 270 ALA A O 1
ATOM 1976 N N . LEU A 1 271 ? -17.753 -5.557 20.979 1.00 77.38 271 LEU A N 1
ATOM 1977 C CA . LEU A 1 271 ? -17.823 -6.085 19.614 1.00 77.38 271 LEU A CA 1
ATOM 1978 C C . LEU A 1 271 ? -19.144 -6.862 19.432 1.00 77.38 271 LEU A C 1
ATOM 1980 O O . LEU A 1 271 ? -19.205 -8.064 19.664 1.00 77.38 271 LEU A O 1
ATOM 1984 N N . GLY A 1 272 ? -20.219 -6.168 19.050 1.00 67.25 272 GLY A N 1
ATOM 1985 C CA . GLY A 1 272 ? -21.482 -6.751 18.565 1.00 67.25 272 GLY A CA 1
ATOM 1986 C C . GLY A 1 272 ? -22.736 -6.024 19.068 1.00 67.25 272 GLY A C 1
ATOM 1987 O O . GLY A 1 272 ? -22.710 -5.387 20.114 1.00 67.25 272 GLY A O 1
ATOM 1988 N N . GLY A 1 273 ? -23.856 -6.124 18.342 1.00 65.12 273 GLY A N 1
ATOM 1989 C CA . GLY A 1 273 ? -25.141 -5.530 18.748 1.00 65.12 273 GLY A CA 1
ATOM 1990 C C . GLY A 1 273 ? -25.161 -3.991 18.744 1.00 65.12 273 GLY A C 1
ATOM 1991 O O . GLY A 1 273 ? -24.474 -3.347 17.952 1.00 65.12 273 GLY A O 1
ATOM 1992 N N . ALA A 1 274 ? -25.955 -3.388 19.638 1.00 63.97 274 ALA A N 1
ATOM 1993 C CA . ALA A 1 274 ? -26.036 -1.933 19.840 1.00 63.97 274 ALA A CA 1
ATOM 1994 C C . ALA A 1 274 ? -24.904 -1.419 20.757 1.00 63.97 274 ALA A C 1
ATOM 1996 O O . ALA A 1 274 ? -25.149 -0.844 21.818 1.00 63.97 274 ALA A O 1
ATOM 1997 N N . ALA A 1 275 ? -23.657 -1.693 20.367 1.00 76.44 275 ALA A N 1
ATOM 1998 C CA . ALA A 1 275 ? -22.460 -1.397 21.158 1.00 76.44 275 ALA A CA 1
ATOM 1999 C C . ALA A 1 275 ? -21.750 -0.090 20.777 1.00 76.44 275 ALA A C 1
ATOM 2001 O O . ALA A 1 275 ? -20.747 0.249 21.396 1.00 76.44 275 ALA A O 1
ATOM 2002 N N . CYS A 1 276 ? -22.236 0.634 19.764 1.00 83.38 276 CYS A N 1
ATOM 2003 C CA . CYS A 1 276 ? -21.707 1.954 19.438 1.00 83.38 276 CYS A CA 1
ATOM 2004 C C . CYS A 1 276 ? -22.276 3.004 20.397 1.00 83.38 276 CYS A C 1
ATOM 2006 O O . CYS A 1 276 ? -23.487 3.247 20.418 1.00 83.38 276 CYS A O 1
ATOM 2008 N N . ASP A 1 277 ? -21.389 3.637 21.159 1.00 85.06 277 ASP A N 1
ATOM 2009 C CA . ASP A 1 277 ? -21.747 4.680 22.118 1.00 85.06 277 ASP A CA 1
ATOM 2010 C C . ASP A 1 277 ? -21.626 6.076 21.505 1.00 85.06 277 ASP A C 1
ATOM 2012 O O . ASP A 1 277 ? -22.508 6.906 21.709 1.00 85.06 277 ASP A O 1
ATOM 2016 N N . VAL A 1 278 ? -20.576 6.328 20.714 1.00 87.88 278 VAL A N 1
ATOM 2017 C CA . VAL A 1 278 ? -20.354 7.620 20.045 1.00 87.88 278 VAL A CA 1
ATOM 2018 C C . VAL A 1 278 ? -19.925 7.414 18.597 1.00 87.88 278 VAL A C 1
ATOM 2020 O O . VAL A 1 278 ? -19.146 6.515 18.277 1.00 87.88 278 VAL A O 1
ATOM 2023 N N . ALA A 1 279 ? -20.407 8.293 17.724 1.00 87.12 279 ALA A N 1
ATOM 2024 C CA . ALA A 1 279 ? -20.041 8.374 16.320 1.00 87.12 279 ALA A CA 1
ATOM 2025 C C . ALA A 1 279 ? -19.618 9.799 15.954 1.00 87.12 279 ALA A C 1
ATOM 2027 O O . ALA A 1 279 ? -20.131 10.764 16.517 1.00 87.12 279 ALA A O 1
ATOM 2028 N N . GLY A 1 280 ? -18.727 9.926 14.978 1.00 87.00 280 GLY A N 1
ATOM 2029 C CA . GLY A 1 280 ? -18.384 11.207 14.372 1.00 87.00 280 GLY A CA 1
ATOM 2030 C C . GLY A 1 280 ? -17.588 11.019 13.088 1.00 87.00 280 GLY A C 1
ATOM 2031 O O . GLY A 1 280 ? -17.119 9.917 12.810 1.00 87.00 280 GLY A O 1
ATOM 2032 N N . ASP A 1 281 ? -17.437 12.093 12.320 1.00 87.44 281 ASP A N 1
ATOM 2033 C CA . ASP A 1 281 ? -16.639 12.108 11.096 1.00 87.44 281 ASP A CA 1
ATOM 2034 C C . ASP A 1 281 ? -15.397 12.985 11.308 1.00 87.44 281 ASP A C 1
ATOM 2036 O O . ASP A 1 281 ? -15.461 14.068 11.897 1.00 87.44 281 ASP A O 1
ATOM 2040 N N . GLY A 1 282 ? -14.229 12.472 10.927 1.00 88.50 282 GLY A N 1
ATOM 2041 C CA . GLY A 1 282 ? -12.905 13.028 11.213 1.00 88.50 282 GLY A CA 1
ATOM 2042 C C . GLY A 1 282 ? -12.475 12.952 12.678 1.00 88.50 282 GLY A C 1
ATOM 2043 O O . GLY A 1 282 ? -11.283 12.851 12.963 1.00 88.50 282 GLY A O 1
ATOM 2044 N N . SER A 1 283 ? -13.419 12.992 13.619 1.00 93.56 283 SER A N 1
ATOM 2045 C CA . SER A 1 283 ? -13.160 12.907 15.053 1.00 93.56 283 SER A CA 1
ATOM 2046 C C . SER A 1 283 ? -14.369 12.350 15.805 1.00 93.56 283 SER A C 1
ATOM 2048 O O . SER A 1 283 ? -15.508 12.652 15.462 1.00 93.56 283 SER A O 1
ATOM 2050 N N . ALA A 1 284 ? -14.122 11.608 16.883 1.00 92.69 284 ALA A N 1
ATOM 2051 C CA . ALA A 1 284 ? -15.134 11.227 17.867 1.00 92.69 284 ALA A CA 1
ATOM 2052 C C . ALA A 1 284 ? -14.551 11.310 19.284 1.00 92.69 284 ALA A C 1
ATOM 2054 O O . ALA A 1 284 ? -13.393 10.946 19.503 1.00 92.69 284 ALA A O 1
ATOM 2055 N N . THR A 1 285 ? -15.356 11.767 20.244 1.00 94.38 285 THR A N 1
ATOM 2056 C CA . THR A 1 285 ? -14.941 11.920 21.645 1.00 94.38 285 THR A CA 1
ATOM 2057 C C . THR A 1 285 ? -15.975 11.294 22.565 1.00 94.38 285 THR A C 1
ATOM 2059 O O . THR A 1 285 ? -17.154 11.621 22.473 1.00 94.38 285 THR A O 1
ATOM 2062 N N . ALA A 1 286 ? -15.533 10.422 23.468 1.00 92.50 286 ALA A N 1
ATOM 2063 C CA . ALA A 1 286 ? -16.395 9.733 24.421 1.00 92.50 286 ALA A CA 1
ATOM 2064 C C . ALA A 1 286 ? -15.809 9.781 25.836 1.00 92.50 286 ALA A C 1
ATOM 2066 O O . ALA A 1 286 ? -14.597 9.650 26.025 1.00 92.50 286 ALA A O 1
ATOM 2067 N N . THR A 1 287 ? -16.678 9.915 26.838 1.00 93.88 287 THR A N 1
ATOM 2068 C CA . THR A 1 287 ? -16.330 9.571 28.220 1.00 93.88 287 THR A CA 1
ATOM 2069 C C . THR A 1 287 ? -16.326 8.053 28.339 1.00 93.88 287 THR A C 1
ATOM 2071 O O . THR A 1 287 ? -17.329 7.404 28.051 1.00 93.88 287 THR A O 1
ATOM 2074 N N . VAL A 1 288 ? -15.187 7.490 28.734 1.00 93.31 288 VAL A N 1
ATOM 2075 C CA . VAL A 1 288 ? -14.952 6.049 28.810 1.00 93.31 288 VAL A CA 1
ATOM 2076 C C . VAL A 1 288 ? -14.598 5.640 30.233 1.00 93.31 288 VAL A C 1
ATOM 2078 O O . VAL A 1 288 ? -13.801 6.284 30.917 1.00 93.31 288 VAL A O 1
ATOM 2081 N N . CYS A 1 289 ? -15.207 4.550 30.682 1.00 94.56 289 CYS A N 1
ATOM 2082 C CA . CYS A 1 289 ? -15.012 4.000 32.020 1.00 94.56 289 CYS A CA 1
ATOM 2083 C C . CYS A 1 289 ? -13.944 2.913 32.029 1.00 94.56 289 CYS A C 1
ATOM 2085 O O . CYS A 1 289 ? -13.642 2.371 30.958 1.00 94.56 289 CYS A O 1
ATOM 2087 N N . PRO A 1 290 ? -13.400 2.563 33.214 1.00 95.12 290 PRO A N 1
ATOM 2088 C CA . PRO A 1 290 ? -12.464 1.457 33.335 1.00 95.12 290 PRO A CA 1
ATOM 2089 C C . PRO A 1 290 ? -12.999 0.201 32.649 1.00 95.12 290 PRO A C 1
ATOM 2091 O O . PRO A 1 290 ? -14.129 -0.220 32.899 1.00 95.12 290 PRO A O 1
ATOM 2094 N N . GLY A 1 291 ? -12.199 -0.374 31.759 1.00 94.31 291 GLY A N 1
ATOM 2095 C CA . GLY A 1 291 ? -12.630 -1.466 30.899 1.00 94.31 291 GLY A CA 1
ATOM 2096 C C . GLY A 1 291 ? -11.956 -1.454 29.534 1.00 94.31 291 GLY A C 1
ATOM 2097 O O . GLY A 1 291 ? -11.017 -0.703 29.273 1.00 94.31 291 GLY A O 1
ATOM 2098 N N . THR A 1 292 ? -12.435 -2.335 28.661 1.00 94.38 292 THR A N 1
ATOM 2099 C CA . THR A 1 292 ? -11.983 -2.417 27.269 1.00 94.38 292 THR A CA 1
ATOM 2100 C C . THR A 1 292 ? -12.955 -1.665 26.376 1.00 94.38 292 THR A C 1
ATOM 2102 O O . THR A 1 292 ? -14.154 -1.925 26.413 1.00 94.38 292 THR A O 1
ATOM 2105 N N . TRP A 1 293 ? -12.414 -0.776 25.555 1.00 94.44 293 TRP A N 1
ATOM 2106 C CA . TRP A 1 293 ? -13.135 -0.020 24.542 1.00 94.44 293 TRP A CA 1
ATOM 2107 C C . TRP A 1 293 ? -12.540 -0.297 23.173 1.00 94.44 293 TRP A C 1
ATOM 2109 O O . TRP A 1 293 ? -11.380 -0.697 23.056 1.00 94.44 293 TRP A O 1
ATOM 2119 N N . TYR A 1 294 ? -13.324 -0.053 22.132 1.00 92.50 294 TYR A N 1
ATOM 2120 C CA . TYR A 1 294 ? -12.868 -0.192 20.761 1.00 92.50 294 TYR A CA 1
ATOM 2121 C C . TYR A 1 294 ? -13.137 1.071 19.962 1.00 92.50 294 TYR A C 1
ATOM 2123 O O . TYR A 1 294 ? -14.123 1.768 20.189 1.00 92.50 294 TYR A O 1
ATOM 2131 N N . VAL A 1 295 ? -12.260 1.354 19.007 1.00 91.75 295 VAL A N 1
ATOM 2132 C CA . VAL A 1 295 ? -12.435 2.443 18.051 1.00 91.75 295 VAL A CA 1
ATOM 2133 C C . VAL A 1 295 ? -12.387 1.850 16.657 1.00 91.75 295 VAL A C 1
ATOM 2135 O O . VAL A 1 295 ? -11.374 1.274 16.271 1.00 91.75 295 VAL A O 1
ATOM 2138 N N . ALA A 1 296 ? -13.482 1.972 15.916 1.00 87.62 296 ALA A N 1
ATOM 2139 C CA . ALA A 1 296 ? -13.536 1.608 14.509 1.00 87.62 296 ALA A CA 1
ATOM 2140 C C . ALA A 1 296 ? -13.391 2.877 13.667 1.00 87.62 296 ALA A C 1
ATOM 2142 O O . ALA A 1 296 ? -14.148 3.833 13.848 1.00 87.62 296 ALA A O 1
ATOM 2143 N N . VAL A 1 297 ? -12.420 2.883 12.759 1.00 85.88 297 VAL A N 1
ATOM 2144 C CA . VAL A 1 297 ? -12.145 3.995 11.849 1.00 85.88 297 VAL A CA 1
ATOM 2145 C C . VAL A 1 297 ? -12.263 3.496 10.417 1.00 85.88 297 VAL A C 1
ATOM 2147 O O . VAL A 1 297 ? -11.536 2.600 9.994 1.00 85.88 297 VAL A O 1
ATOM 2150 N N . GLN A 1 298 ? -13.187 4.077 9.664 1.00 79.94 298 GLN A N 1
ATOM 2151 C CA . GLN A 1 298 ? -13.457 3.746 8.271 1.00 79.94 298 GLN A CA 1
ATOM 2152 C C . GLN A 1 298 ? -13.161 4.962 7.395 1.00 79.94 298 GLN A C 1
ATOM 2154 O O . GLN A 1 298 ? -13.554 6.075 7.724 1.00 79.94 298 GLN A O 1
ATOM 2159 N N . ALA A 1 299 ? -12.509 4.766 6.255 1.00 74.75 299 ALA A N 1
ATOM 2160 C CA . ALA A 1 299 ? -12.295 5.821 5.268 1.00 74.75 299 ALA A CA 1
ATOM 2161 C C . ALA A 1 299 ? -12.417 5.262 3.847 1.00 74.75 299 ALA A C 1
ATOM 2163 O O . ALA A 1 299 ? -12.420 4.046 3.637 1.00 74.75 299 ALA A O 1
ATOM 2164 N N . SER A 1 300 ? -12.493 6.157 2.861 1.00 63.53 300 SER A N 1
ATOM 2165 C CA . SER A 1 300 ? -12.379 5.789 1.450 1.00 63.53 300 SER A CA 1
ATOM 2166 C C . SER A 1 300 ? -11.044 5.090 1.189 1.00 63.53 300 SER A C 1
ATOM 2168 O O . SER A 1 300 ? -9.990 5.594 1.578 1.00 63.53 300 SER A O 1
ATOM 2170 N N . GLN A 1 301 ? -11.078 3.947 0.511 1.00 63.47 301 GLN A N 1
ATOM 2171 C CA . GLN A 1 301 ? -9.875 3.168 0.239 1.00 63.47 301 GLN A CA 1
ATOM 2172 C C . GLN A 1 301 ? -8.955 3.785 -0.804 1.00 63.47 301 GLN A C 1
ATOM 2174 O O . GLN A 1 301 ? -9.398 4.472 -1.722 1.00 63.47 301 GLN A O 1
ATOM 2179 N N . GLY A 1 302 ? -7.666 3.460 -0.678 1.00 57.41 302 GLY A N 1
ATOM 2180 C CA . GLY A 1 302 ? -6.646 3.757 -1.681 1.00 57.41 302 GLY A CA 1
ATOM 2181 C C . GLY A 1 302 ? -5.543 4.723 -1.253 1.00 57.41 302 GLY A C 1
ATOM 2182 O O . GLY A 1 302 ? -4.598 4.904 -2.022 1.00 57.41 302 GLY A O 1
ATOM 2183 N N . SER A 1 303 ? -5.631 5.265 -0.037 1.00 63.72 303 SER A N 1
ATOM 2184 C CA . SER A 1 303 ? -4.594 6.066 0.622 1.00 63.72 303 SER A CA 1
ATOM 2185 C C . SER A 1 303 ? -4.433 5.609 2.066 1.00 63.72 303 SER A C 1
ATOM 2187 O O . SER A 1 303 ? -5.392 5.118 2.661 1.00 63.72 303 SER A O 1
ATOM 2189 N N . ALA A 1 304 ? -3.229 5.745 2.626 1.00 71.12 304 ALA A N 1
ATOM 2190 C CA . ALA A 1 304 ? -3.021 5.477 4.044 1.00 71.12 304 ALA A CA 1
ATOM 2191 C C . ALA A 1 304 ? -3.794 6.504 4.887 1.00 71.12 304 ALA A C 1
ATOM 2193 O O . ALA A 1 304 ? -3.855 7.678 4.529 1.00 71.12 304 ALA A O 1
ATOM 2194 N N . LEU A 1 305 ? -4.388 6.037 5.978 1.00 80.19 305 LEU A N 1
ATOM 2195 C CA . LEU A 1 305 ? -5.159 6.811 6.935 1.00 80.19 305 LEU A CA 1
ATOM 2196 C C . LEU A 1 305 ? -4.367 6.902 8.233 1.00 80.19 305 LEU A C 1
ATOM 2198 O O . LEU A 1 305 ? -4.046 5.868 8.823 1.00 80.19 305 LEU A O 1
ATOM 2202 N N . THR A 1 306 ? -4.066 8.118 8.684 1.00 88.88 306 THR A N 1
ATOM 2203 C CA . THR A 1 306 ? -3.443 8.338 9.992 1.00 88.88 306 THR A CA 1
ATOM 2204 C C . THR A 1 306 ? -4.518 8.534 11.046 1.00 88.88 306 THR A C 1
ATOM 2206 O O . THR A 1 306 ? -5.290 9.491 10.992 1.00 88.88 306 THR A O 1
ATOM 2209 N N . THR A 1 307 ? -4.541 7.642 12.031 1.00 91.88 307 THR A N 1
ATOM 2210 C CA . THR A 1 307 ? -5.427 7.695 13.191 1.00 91.88 307 THR A CA 1
ATOM 2211 C C . THR A 1 307 ? -4.620 8.031 14.437 1.00 91.88 307 THR A C 1
ATOM 2213 O O . THR A 1 307 ? -3.606 7.397 14.723 1.00 91.88 307 THR A O 1
ATOM 2216 N N . THR A 1 308 ? -5.101 8.992 15.219 1.00 96.56 308 THR A N 1
ATOM 2217 C CA . THR A 1 308 ? -4.588 9.307 16.553 1.00 96.56 308 THR A CA 1
ATOM 2218 C C . THR A 1 308 ? -5.668 9.043 17.592 1.00 96.56 308 THR A C 1
ATOM 2220 O O . THR A 1 308 ? -6.780 9.563 17.498 1.00 96.56 308 THR A O 1
ATOM 2223 N N . LEU A 1 309 ? -5.322 8.255 18.605 1.00 97.19 309 LEU A N 1
ATOM 2224 C CA . LEU A 1 309 ? -6.131 7.986 19.784 1.00 97.19 309 LEU A CA 1
ATOM 2225 C C . LEU A 1 309 ? -5.468 8.646 20.989 1.00 97.19 309 LEU A C 1
ATOM 2227 O O . LEU A 1 309 ? -4.276 8.456 21.226 1.00 97.19 309 LEU A O 1
ATOM 2231 N N . SER A 1 310 ? -6.233 9.402 21.765 1.00 96.94 310 SER A N 1
ATOM 2232 C CA . SER A 1 310 ? -5.756 10.072 22.971 1.00 96.94 310 SER A CA 1
ATOM 2233 C C . SER A 1 310 ? -6.669 9.757 24.145 1.00 96.94 310 SER A C 1
ATOM 2235 O O . SER A 1 310 ? -7.881 9.958 24.069 1.00 96.94 310 SER A O 1
ATOM 2237 N N . LEU A 1 311 ? -6.072 9.295 25.240 1.00 96.38 311 LEU A N 1
ATOM 2238 C CA . LEU A 1 311 ? -6.731 9.087 26.522 1.00 96.38 311 LEU A CA 1
ATOM 2239 C C . LEU A 1 311 ? -6.299 10.186 27.482 1.00 96.38 311 LEU A C 1
ATOM 2241 O O . LEU A 1 311 ? -5.121 10.305 27.821 1.00 96.38 311 LEU A O 1
ATOM 2245 N N . LYS A 1 312 ? -7.266 10.977 27.938 1.00 96.12 312 LYS A N 1
ATOM 2246 C CA . LYS A 1 312 ? -7.050 11.974 28.982 1.00 96.12 312 LYS A CA 1
ATOM 2247 C C . LYS A 1 312 ? -7.790 11.546 30.249 1.00 96.12 312 LYS A C 1
ATOM 2249 O O . LYS A 1 312 ? -9.020 11.524 30.205 1.00 96.12 312 LYS A O 1
ATOM 2254 N N . PRO A 1 313 ? -7.087 11.257 31.359 1.00 93.75 313 PRO A N 1
ATOM 2255 C CA . PRO A 1 313 ? -7.730 10.991 32.639 1.00 93.75 313 PRO A CA 1
ATOM 2256 C C . PRO A 1 313 ? -8.677 12.118 33.046 1.00 93.75 313 PRO A C 1
ATOM 2258 O O . PRO A 1 313 ? -8.371 13.303 32.866 1.00 93.75 313 PRO A O 1
ATOM 2261 N N . GLY A 1 314 ? -9.825 11.743 33.595 1.00 85.38 314 GLY A N 1
ATOM 2262 C CA . GLY A 1 314 ? -10.871 12.659 34.024 1.00 85.38 314 GLY A CA 1
ATOM 2263 C C . GLY A 1 314 ? -12.222 12.380 33.371 1.00 85.38 314 GLY A C 1
ATOM 2264 O O . GLY A 1 314 ? -12.323 11.858 32.260 1.00 85.38 314 GLY A O 1
ATOM 2265 N N . GLY A 1 315 ? -13.271 12.774 34.088 1.00 75.81 315 GLY A N 1
ATOM 2266 C CA . GLY A 1 315 ? -14.660 12.454 33.779 1.00 75.81 315 GLY A CA 1
ATOM 2267 C C . GLY A 1 315 ? -15.315 11.734 34.953 1.00 75.81 315 GLY A C 1
ATOM 2268 O O . GLY A 1 315 ? -14.633 11.212 35.834 1.00 75.81 315 GLY A O 1
ATOM 2269 N N . ASP A 1 316 ? -16.641 11.724 34.964 1.00 80.88 316 ASP A N 1
ATOM 2270 C CA . ASP A 1 316 ? -17.425 10.908 35.880 1.00 80.88 316 ASP A CA 1
ATOM 2271 C C . ASP A 1 316 ? -18.206 9.902 35.040 1.00 80.88 316 ASP A C 1
ATOM 2273 O O . ASP A 1 316 ? -18.899 10.266 34.091 1.00 80.88 316 ASP A O 1
ATOM 2277 N N . CYS A 1 317 ? -18.057 8.628 35.374 1.00 79.69 317 CYS A N 1
ATOM 2278 C CA . CYS A 1 317 ? -18.802 7.547 34.743 1.00 79.69 317 CYS A CA 1
ATOM 2279 C C . CYS A 1 317 ? -20.250 7.464 35.228 1.00 79.69 317 CYS A C 1
ATOM 2281 O O . CYS A 1 317 ? -21.013 6.635 34.732 1.00 79.69 317 CYS A O 1
ATOM 2283 N N . GLY A 1 318 ? -20.609 8.295 36.211 1.00 63.53 318 GLY A N 1
ATOM 2284 C CA . GLY A 1 318 ? -21.742 8.057 37.075 1.00 63.53 318 GLY A CA 1
ATOM 2285 C C . GLY A 1 318 ? -21.447 6.825 37.920 1.00 63.53 318 GLY A C 1
ATOM 2286 O O . GLY A 1 318 ? -21.123 5.747 37.415 1.00 63.53 318 GLY A O 1
ATOM 2287 N N . GLN A 1 319 ? -21.576 6.933 39.239 1.00 46.00 319 GLN A N 1
ATOM 2288 C CA . GLN A 1 319 ? -21.787 5.717 40.011 1.00 46.00 319 GLN A CA 1
ATOM 2289 C C . GLN A 1 319 ? -23.056 5.071 39.451 1.00 46.00 319 GLN A C 1
ATOM 2291 O O . GLN A 1 319 ? -24.129 5.671 39.515 1.00 46.00 319 GLN A O 1
ATOM 2296 N N . ALA A 1 320 ? -22.956 3.856 38.905 1.00 40.09 320 ALA A N 1
ATOM 2297 C CA . ALA A 1 320 ? -24.114 2.980 38.873 1.00 40.09 320 ALA A CA 1
ATOM 2298 C C . ALA A 1 320 ? -24.602 2.933 40.321 1.00 40.09 320 ALA A C 1
ATOM 2300 O O . ALA A 1 320 ? -23.912 2.391 41.185 1.00 40.09 320 ALA A O 1
ATOM 2301 N N . ALA A 1 321 ? -25.699 3.636 40.606 1.00 32.00 321 ALA A N 1
ATOM 2302 C CA . ALA A 1 321 ? -26.219 3.759 41.948 1.00 32.00 321 ALA A CA 1
ATOM 2303 C C . ALA A 1 321 ? -26.485 2.340 42.447 1.00 32.00 321 ALA A C 1
ATOM 2305 O O . ALA A 1 321 ? -27.433 1.683 42.018 1.00 32.00 321 ALA A O 1
ATOM 2306 N N . ALA A 1 322 ? -25.628 1.855 43.342 1.00 33.25 322 ALA A N 1
ATOM 2307 C CA . ALA A 1 322 ? -25.991 0.775 44.226 1.00 33.25 322 ALA A CA 1
ATOM 2308 C C . ALA A 1 322 ? -27.168 1.320 45.035 1.00 33.25 322 ALA A C 1
ATOM 2310 O O . ALA A 1 322 ? -26.992 2.079 45.985 1.00 33.25 322 ALA A O 1
ATOM 2311 N N . SER A 1 323 ? -28.387 1.012 44.598 1.00 31.55 323 SER A N 1
ATOM 2312 C CA . SER A 1 323 ? -29.604 1.337 45.321 1.00 31.55 323 SER A CA 1
ATOM 2313 C C . SER A 1 323 ? -29.671 0.454 46.566 1.00 31.55 323 SER A C 1
ATOM 2315 O O . SER A 1 323 ? -30.434 -0.506 46.633 1.00 31.55 323 SER A O 1
ATOM 2317 N N . THR A 1 324 ? -28.851 0.749 47.571 1.00 30.06 324 THR A N 1
ATOM 2318 C CA . THR A 1 324 ? -29.164 0.384 48.948 1.00 30.06 324 THR A CA 1
ATOM 2319 C C . THR A 1 324 ? -30.259 1.334 49.401 1.00 30.06 324 THR A C 1
ATOM 2321 O O . THR A 1 324 ? -29.997 2.464 49.804 1.00 30.06 324 THR A O 1
ATOM 2324 N N . SER A 1 325 ? -31.505 0.884 49.275 1.00 32.09 325 SER A N 1
ATOM 2325 C CA . SER A 1 325 ? -32.659 1.532 49.881 1.00 32.09 325 SER A CA 1
ATOM 2326 C C . SER A 1 325 ? -32.500 1.516 51.403 1.00 32.09 325 SER A C 1
ATOM 2328 O O . SER A 1 325 ? -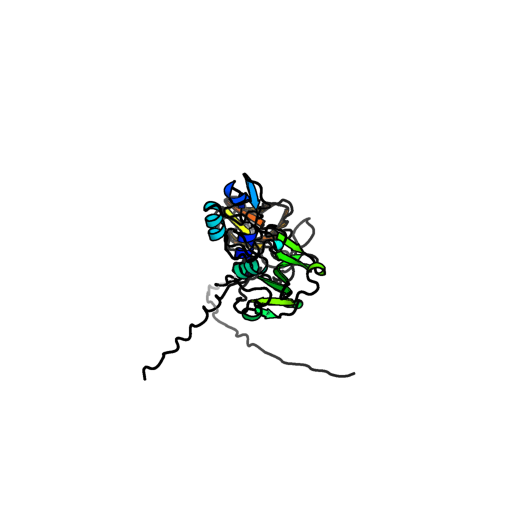32.782 0.512 52.058 1.00 32.09 325 SER A O 1
ATOM 2330 N N . SER A 1 326 ? -32.050 2.626 51.975 1.00 33.59 326 SER A N 1
ATOM 2331 C CA . SER A 1 326 ? -32.282 2.951 53.376 1.00 33.59 326 SER A CA 1
ATOM 2332 C C . SER A 1 326 ? -33.719 3.461 53.501 1.00 33.59 326 SER A C 1
ATOM 2334 O O . SER A 1 326 ? -34.040 4.570 53.087 1.00 33.59 326 SER A O 1
ATOM 2336 N N . SER A 1 327 ? -34.611 2.636 54.054 1.00 33.09 327 SER A N 1
ATOM 2337 C CA . SER A 1 327 ? -35.892 3.124 54.567 1.00 33.09 327 SER A CA 1
ATOM 2338 C C . SER A 1 327 ? -35.775 3.282 56.079 1.00 33.09 327 SER A C 1
ATOM 2340 O O . SER A 1 327 ? -35.645 2.324 56.836 1.00 33.09 327 SER A O 1
ATOM 2342 N N . SER A 1 328 ? -35.756 4.539 56.506 1.00 35.53 328 SER A N 1
ATOM 2343 C CA . SER A 1 328 ? -36.054 4.961 57.864 1.00 35.53 328 SER A CA 1
ATOM 2344 C C . SER A 1 328 ? -37.573 4.934 58.058 1.00 35.53 328 SER A C 1
ATOM 2346 O O . SER A 1 328 ? -38.321 5.550 57.304 1.00 35.53 328 SER A O 1
ATOM 2348 N N . GLY A 1 329 ? -38.036 4.218 59.080 1.00 30.73 329 GLY A N 1
ATOM 2349 C CA . GLY A 1 329 ? -39.451 4.149 59.440 1.00 30.73 329 GLY A CA 1
ATOM 2350 C C . GLY A 1 329 ? -39.642 3.440 60.773 1.00 30.73 329 GLY A C 1
ATOM 2351 O O . GLY A 1 329 ? -39.797 2.227 60.826 1.00 30.73 329 GLY A O 1
ATOM 2352 N N . SER A 1 330 ? -39.584 4.211 61.856 1.00 30.38 330 SER A N 1
ATOM 2353 C CA . SER A 1 330 ? -39.917 3.777 63.213 1.00 30.38 330 SER A CA 1
ATOM 2354 C C . SER A 1 330 ? -41.429 3.875 63.435 1.00 30.38 330 SER A C 1
ATOM 2356 O O . SER A 1 330 ? -41.996 4.942 63.205 1.00 30.38 330 SER A O 1
ATOM 2358 N N . SER A 1 331 ? -42.077 2.796 63.891 1.00 31.97 331 SER A N 1
ATOM 2359 C CA . SER A 1 331 ? -42.848 2.746 65.154 1.00 31.97 331 SER A CA 1
ATOM 2360 C C . SER A 1 331 ? -43.831 1.558 65.233 1.00 31.97 331 SER A C 1
ATOM 2362 O O . SER A 1 331 ? -44.691 1.386 64.379 1.00 31.97 331 SER A O 1
ATOM 2364 N N . GLY A 1 332 ? -43.717 0.799 66.335 1.00 30.38 332 GLY A N 1
ATOM 2365 C CA . GLY A 1 332 ? -44.843 0.250 67.108 1.00 30.38 332 GLY A CA 1
ATOM 2366 C C . GLY A 1 332 ? -45.394 -1.145 66.769 1.00 30.38 332 GLY A C 1
ATOM 2367 O O . GLY A 1 332 ? -46.070 -1.308 65.763 1.00 30.38 332 GLY A O 1
ATOM 2368 N N . GLY A 1 333 ? -45.255 -2.096 67.708 1.00 29.48 333 GLY A N 1
ATOM 2369 C CA . GLY A 1 333 ? -46.253 -3.167 67.895 1.00 29.48 333 GLY A CA 1
ATOM 2370 C C . GLY A 1 333 ? -45.743 -4.607 68.014 1.00 29.48 333 GLY A C 1
ATOM 2371 O O . GLY A 1 333 ? -45.764 -5.341 67.040 1.00 29.48 333 GLY A O 1
ATOM 2372 N N . ASP A 1 334 ? -45.310 -4.959 69.226 1.00 28.38 334 ASP A N 1
ATOM 2373 C CA . ASP A 1 334 ? -45.443 -6.228 69.973 1.00 28.38 334 ASP A CA 1
ATOM 2374 C C . ASP A 1 334 ? -45.813 -7.562 69.266 1.00 28.38 334 ASP A C 1
ATOM 2376 O O . ASP A 1 334 ? -46.782 -7.644 68.515 1.00 28.38 334 ASP A O 1
ATOM 2380 N N . GLY A 1 335 ? -45.123 -8.657 69.637 1.00 30.14 335 GLY A N 1
ATOM 2381 C CA . GLY A 1 335 ? -45.598 -10.025 69.357 1.00 30.14 335 GLY A CA 1
ATOM 2382 C C . GLY A 1 335 ? -44.550 -11.114 69.076 1.00 30.14 335 GLY A C 1
ATOM 2383 O O . GLY A 1 335 ? -44.393 -11.548 67.945 1.00 30.14 335 GLY A O 1
ATOM 2384 N N . GLY A 1 336 ? -43.878 -11.582 70.134 1.00 27.80 336 GLY A N 1
ATOM 2385 C CA . GLY A 1 336 ? -43.323 -12.930 70.368 1.00 27.80 336 GLY A CA 1
ATOM 2386 C C . GLY A 1 336 ? -42.958 -13.905 69.226 1.00 27.80 336 GLY A C 1
ATOM 2387 O O . GLY A 1 336 ? -43.817 -14.409 68.512 1.00 27.80 336 GLY A O 1
ATOM 2388 N N . GLY A 1 337 ? -41.721 -14.424 69.286 1.00 28.12 337 GLY A N 1
ATOM 2389 C CA . GLY A 1 337 ? -41.510 -15.875 69.175 1.00 28.12 337 GLY A CA 1
ATOM 2390 C C . GLY A 1 337 ? -40.396 -16.392 68.253 1.00 28.12 337 GLY A C 1
ATOM 2391 O O . GLY A 1 337 ? -40.535 -16.418 67.040 1.00 28.12 337 GLY A O 1
ATOM 2392 N N . LYS A 1 338 ? -39.421 -17.036 68.911 1.00 30.55 338 LYS A N 1
ATOM 2393 C CA . LYS A 1 338 ? -38.598 -18.191 68.489 1.00 30.55 338 LYS A CA 1
ATOM 2394 C C . LYS A 1 338 ? -37.244 -17.973 67.790 1.00 30.55 338 LYS A C 1
ATOM 2396 O O . LYS A 1 338 ? -37.040 -17.158 66.907 1.00 30.55 338 LYS A O 1
ATOM 2401 N N . LYS A 1 339 ? -36.327 -18.802 68.304 1.00 30.14 339 LYS A N 1
ATOM 2402 C CA . LYS A 1 339 ? -34.888 -18.972 68.081 1.00 30.14 339 LYS A CA 1
ATOM 2403 C C . LYS A 1 339 ? -34.543 -19.636 66.738 1.00 30.14 339 LYS A C 1
ATOM 2405 O O . LYS A 1 339 ? -35.302 -20.473 66.263 1.00 30.14 339 LYS A O 1
ATOM 2410 N N . GLY A 1 340 ? -33.302 -19.405 66.300 1.00 29.86 340 GLY A N 1
ATOM 2411 C CA . GLY A 1 340 ? -32.533 -20.201 65.327 1.00 29.86 340 GLY A CA 1
ATOM 2412 C C . GLY A 1 340 ? -31.902 -19.269 64.290 1.00 29.86 340 GLY A C 1
ATOM 2413 O O . GLY A 1 340 ? -32.628 -18.556 63.622 1.00 29.86 340 GLY A O 1
ATOM 2414 N N . GLY A 1 341 ? -30.591 -19.111 64.128 1.00 27.52 341 GLY A N 1
ATOM 2415 C CA . GLY A 1 341 ? -29.466 -20.015 64.348 1.00 27.52 341 GLY A CA 1
ATOM 2416 C C . GLY A 1 341 ? -28.671 -20.040 63.038 1.00 27.52 341 GLY A C 1
ATOM 2417 O O . GLY A 1 341 ? -29.168 -20.557 62.044 1.00 27.52 341 GLY A O 1
ATOM 2418 N N . CYS A 1 342 ? -27.485 -19.421 63.026 1.00 27.25 342 CYS A N 1
ATOM 2419 C CA . CYS A 1 342 ? -26.559 -19.379 61.891 1.00 27.25 342 CYS A CA 1
ATOM 2420 C C . CYS A 1 342 ? -26.233 -20.775 61.345 1.00 27.25 342 CYS A C 1
ATOM 2422 O O . CYS A 1 342 ? -25.884 -21.662 62.121 1.00 27.25 342 CYS A O 1
ATOM 2424 N N . ALA A 1 343 ? -26.192 -20.915 60.019 1.00 29.48 343 ALA A N 1
ATOM 2425 C CA . ALA A 1 343 ? -25.362 -21.916 59.356 1.00 29.48 343 ALA A CA 1
ATOM 2426 C C . ALA A 1 343 ? -24.942 -21.427 57.962 1.00 29.48 343 ALA A C 1
ATOM 2428 O O . ALA A 1 343 ? -25.756 -21.243 57.061 1.00 29.48 343 ALA A O 1
ATOM 2429 N N . THR A 1 344 ? -23.641 -21.208 57.823 1.00 31.98 344 THR A N 1
ATOM 2430 C CA . THR A 1 344 ? -22.881 -21.082 56.584 1.00 31.98 344 THR A CA 1
ATOM 2431 C C . THR A 1 344 ? -22.486 -22.477 56.097 1.00 31.98 344 THR A C 1
ATOM 2433 O O . THR A 1 344 ? -21.967 -23.267 56.884 1.00 31.98 344 THR A O 1
ATOM 2436 N N . THR A 1 345 ? -22.658 -22.795 54.809 1.00 30.48 345 THR A N 1
ATOM 2437 C CA . THR A 1 345 ? -21.795 -23.763 54.092 1.00 30.48 345 THR A CA 1
ATOM 2438 C C . THR A 1 345 ? -21.954 -23.612 52.566 1.00 30.48 345 THR A C 1
ATOM 2440 O O . THR A 1 345 ? -23.063 -23.331 52.111 1.00 30.48 345 THR A O 1
ATOM 2443 N N . PRO A 1 346 ? -20.873 -23.757 51.771 1.00 32.50 346 PRO A N 1
ATOM 2444 C CA . PRO A 1 346 ? -20.856 -23.498 50.333 1.00 32.50 346 PRO A CA 1
ATOM 2445 C C . PRO A 1 346 ? -21.076 -24.782 49.514 1.00 32.50 346 PRO A C 1
ATOM 2447 O O . PRO A 1 346 ? -20.765 -25.877 49.979 1.00 32.50 346 PRO A O 1
ATOM 2450 N N . LEU A 1 347 ? -21.553 -24.648 48.273 1.00 31.67 347 LEU A N 1
ATOM 2451 C CA . LEU A 1 347 ? -21.601 -25.748 47.305 1.00 31.67 347 LEU A CA 1
ATOM 2452 C C . LEU A 1 347 ? -20.602 -25.516 46.170 1.00 31.67 347 LEU A C 1
ATOM 2454 O O . LEU A 1 347 ? -20.634 -24.517 45.455 1.00 31.67 347 LEU A O 1
ATOM 2458 N N . THR A 1 348 ? -19.697 -26.477 46.064 1.00 32.09 348 THR A N 1
ATOM 2459 C CA . THR A 1 348 ? -18.674 -26.686 45.047 1.00 32.09 348 THR A CA 1
ATOM 2460 C C . THR A 1 348 ? -19.235 -27.415 43.821 1.00 32.09 348 THR A C 1
ATOM 2462 O O . THR A 1 348 ? -20.056 -28.314 43.953 1.00 32.09 348 THR A O 1
ATOM 2465 N N . GLY A 1 349 ? -18.671 -27.095 42.650 1.00 28.27 349 GLY A N 1
ATOM 2466 C CA . GLY A 1 349 ? -18.262 -28.074 41.631 1.00 28.27 349 GLY A CA 1
ATOM 2467 C C . GLY A 1 349 ? -19.320 -28.637 40.673 1.00 28.27 349 GLY A C 1
ATOM 2468 O O . GLY A 1 349 ? -20.181 -29.417 41.057 1.00 28.27 349 GLY A O 1
ATOM 2469 N N . GLY A 1 350 ? -19.143 -28.362 39.377 1.00 28.84 350 GLY A N 1
ATOM 2470 C CA . GLY A 1 350 ? -19.836 -29.079 38.303 1.00 28.84 350 GLY A CA 1
ATOM 2471 C C . GLY A 1 350 ? -19.444 -28.587 36.912 1.00 28.84 350 GLY A C 1
ATOM 2472 O O . GLY A 1 350 ? -20.162 -27.798 36.310 1.00 28.84 350 GLY A O 1
ATOM 2473 N N . ALA A 1 351 ? -18.290 -29.036 36.415 1.00 31.94 351 ALA A N 1
ATOM 2474 C CA . ALA A 1 351 ? -17.870 -28.855 35.028 1.00 31.94 351 ALA A CA 1
ATOM 2475 C C . ALA A 1 351 ? -18.749 -29.702 34.091 1.00 31.94 351 ALA A C 1
ATOM 2477 O O . ALA A 1 351 ? -18.927 -30.894 34.343 1.00 31.94 351 ALA A O 1
ATOM 2478 N N . LEU A 1 352 ? -19.252 -29.113 32.998 1.00 31.50 352 LEU A N 1
ATOM 2479 C CA . LEU A 1 352 ? -19.912 -29.855 31.924 1.00 31.50 352 LEU A CA 1
ATOM 2480 C C . LEU A 1 352 ? -19.195 -29.639 30.586 1.00 31.50 352 LEU A C 1
ATOM 2482 O O . LEU A 1 352 ? -19.044 -28.527 30.085 1.00 31.50 352 LEU A O 1
ATOM 2486 N N . LEU A 1 353 ? -18.745 -30.773 30.066 1.00 27.19 353 LEU A N 1
ATOM 2487 C CA . LEU A 1 353 ? -18.052 -31.043 28.817 1.00 27.19 353 LEU A CA 1
ATOM 2488 C C . LEU A 1 353 ? -18.997 -30.795 27.622 1.00 27.19 353 LEU A C 1
ATOM 2490 O O . LEU A 1 353 ? -20.081 -31.375 27.586 1.00 27.19 353 LEU A O 1
ATOM 2494 N N . TRP A 1 354 ? -18.593 -30.003 26.623 1.00 29.52 354 TRP A N 1
ATOM 2495 C CA . TRP A 1 354 ? -19.275 -29.964 25.320 1.00 29.52 354 TRP A CA 1
ATOM 2496 C C . TRP A 1 354 ? -18.517 -30.830 24.312 1.00 29.52 354 TRP A C 1
ATOM 2498 O O . TRP A 1 354 ? -17.365 -30.564 23.976 1.00 29.52 354 TRP A O 1
ATOM 2508 N N . VAL A 1 355 ? -19.184 -31.888 23.851 1.00 31.88 355 VAL A N 1
ATOM 2509 C CA . VAL A 1 355 ? -18.730 -32.793 22.790 1.00 31.88 355 VAL A CA 1
ATOM 2510 C C . VAL A 1 355 ? -19.143 -32.226 21.429 1.00 31.88 355 VAL A C 1
ATOM 2512 O O . VAL A 1 355 ? -20.304 -31.887 21.208 1.00 31.88 355 VAL A O 1
ATOM 2515 N N . LEU A 1 356 ? -18.170 -32.152 20.520 1.00 31.33 356 LEU A N 1
ATOM 2516 C CA . LEU A 1 356 ? -18.317 -31.875 19.091 1.00 31.33 356 LEU A CA 1
ATOM 2517 C C . LEU A 1 356 ? -19.135 -32.974 18.394 1.00 31.33 356 LEU A C 1
ATOM 2519 O O . LEU A 1 356 ? -18.791 -34.151 18.487 1.00 31.33 356 LEU A O 1
ATOM 2523 N N . ALA A 1 357 ? -20.144 -32.586 17.612 1.00 33.56 357 ALA A N 1
ATOM 2524 C CA . ALA A 1 357 ? -20.790 -33.461 16.635 1.00 33.56 357 ALA A CA 1
ATOM 2525 C C . ALA A 1 357 ? -20.613 -32.884 15.223 1.00 33.56 357 ALA A C 1
ATOM 2527 O O . ALA A 1 357 ? -21.224 -31.882 14.857 1.00 33.56 357 ALA A O 1
ATOM 2528 N N . ALA A 1 358 ? -19.761 -33.540 14.434 1.00 32.09 358 ALA A N 1
ATOM 2529 C CA . ALA A 1 358 ? -19.690 -33.395 12.988 1.00 32.09 358 ALA A CA 1
ATOM 2530 C C . ALA A 1 358 ? -20.784 -34.260 12.338 1.00 32.09 358 ALA A C 1
ATOM 2532 O O . ALA A 1 358 ? -20.925 -35.436 12.671 1.00 32.09 358 ALA A O 1
ATOM 2533 N N . GLY A 1 359 ? -21.541 -33.693 11.396 1.00 28.75 359 GLY A N 1
ATOM 2534 C CA . GLY A 1 359 ? -22.578 -34.390 10.632 1.00 28.75 359 GLY A CA 1
ATOM 2535 C C . GLY A 1 359 ? -22.509 -34.015 9.156 1.00 28.75 359 GLY A C 1
ATOM 2536 O O . GLY A 1 359 ? -22.665 -32.855 8.789 1.00 28.75 359 GLY A O 1
ATOM 2537 N N . ALA A 1 360 ? -22.225 -35.012 8.324 1.00 31.97 360 ALA A N 1
ATOM 2538 C CA . ALA A 1 360 ? -21.956 -34.905 6.900 1.00 31.97 360 ALA A CA 1
ATOM 2539 C C . ALA A 1 360 ? -23.217 -34.795 6.016 1.00 31.97 360 ALA A C 1
ATOM 2541 O O . ALA A 1 360 ? -24.279 -35.309 6.346 1.00 31.97 360 ALA A O 1
ATOM 2542 N N . ALA A 1 361 ? -22.998 -34.209 4.834 1.00 33.47 361 ALA A N 1
ATOM 2543 C CA . ALA A 1 361 ? -23.522 -34.581 3.516 1.00 33.47 361 ALA A CA 1
ATOM 2544 C C . ALA A 1 361 ? -25.025 -34.887 3.336 1.00 33.47 361 ALA A C 1
ATOM 2546 O O . ALA A 1 361 ? -25.502 -35.968 3.666 1.00 33.47 361 ALA A O 1
ATOM 2547 N N . LEU A 1 362 ? -25.699 -34.052 2.532 1.00 34.84 362 LEU A N 1
ATOM 2548 C CA . LEU A 1 362 ? -26.793 -34.515 1.674 1.00 34.84 362 LEU A CA 1
ATOM 2549 C C . LEU A 1 362 ? -26.593 -34.063 0.218 1.00 34.84 362 LEU A C 1
ATOM 2551 O O . LEU A 1 362 ? -26.795 -32.908 -0.146 1.00 34.84 362 LEU A O 1
ATOM 2555 N N . ARG A 1 363 ? -26.239 -35.030 -0.636 1.00 40.41 363 ARG A N 1
ATOM 2556 C CA . ARG A 1 363 ? -26.530 -35.013 -2.075 1.00 40.41 363 ARG A CA 1
ATOM 2557 C C . ARG A 1 363 ? -28.033 -35.228 -2.267 1.00 40.41 363 ARG A C 1
ATOM 2559 O O . ARG A 1 363 ? -28.553 -36.227 -1.776 1.00 40.41 363 ARG A O 1
ATOM 2566 N N . ARG A 1 364 ? -28.688 -34.438 -3.122 1.00 48.16 364 ARG A N 1
ATOM 2567 C CA . ARG A 1 364 ? -29.821 -34.924 -3.931 1.00 48.16 364 ARG A CA 1
ATOM 2568 C C . ARG A 1 364 ? -29.744 -34.396 -5.363 1.00 48.16 364 ARG A C 1
ATOM 2570 O O . ARG A 1 364 ? -29.700 -33.201 -5.609 1.00 48.16 364 ARG A O 1
ATOM 2577 N N . ARG A 1 365 ? -29.700 -35.363 -6.283 1.00 49.31 365 ARG A N 1
ATOM 2578 C CA . ARG A 1 365 ? -29.927 -35.263 -7.731 1.00 49.31 365 ARG A CA 1
ATOM 2579 C C . ARG A 1 365 ? -31.433 -35.255 -8.039 1.00 49.31 365 ARG A C 1
ATOM 2581 O O . ARG A 1 365 ? -32.207 -35.798 -7.251 1.00 49.31 365 ARG A O 1
ATOM 2588 N N . ARG A 1 366 ? -31.723 -34.880 -9.295 1.00 49.12 366 ARG A N 1
ATOM 2589 C CA . ARG A 1 366 ? -32.958 -34.973 -10.112 1.00 49.12 366 ARG A CA 1
ATOM 2590 C C . ARG A 1 366 ? -33.740 -33.651 -10.114 1.00 49.12 366 ARG A C 1
ATOM 2592 O O . ARG A 1 366 ? -34.101 -33.180 -9.049 1.00 49.12 366 ARG A O 1
ATOM 2599 N N . ARG A 1 367 ? -34.031 -33.024 -11.254 1.00 48.88 367 ARG A N 1
ATOM 2600 C CA . ARG A 1 367 ? -34.138 -33.508 -12.644 1.00 48.88 367 ARG A CA 1
ATOM 2601 C C . ARG A 1 367 ? -33.222 -32.772 -13.606 1.00 48.88 367 ARG A C 1
ATOM 2603 O O . ARG A 1 367 ? -32.897 -31.608 -13.305 1.00 48.88 367 ARG A O 1
#

Foldseek 3Di:
DDDPPPPPPDDPPQDQDALQLLQVQLQCQQFPKDFQAPLQQCPPWDNPWGAPHDHRDIDGHQWAAAVAADGSVVLVVLRVVSAHRHGAVVVPHTPRYGGAAFQNSLCRSSVGPDTDALQGVVVFKDFDDPVVDDFSWKWGQRPPGIWGFHAAFLVGWTKTWGHDRPGGGIFIDTGPVVSVNTTIIDGPSYDHDPREQAPVHAAEADDQKRKDKGFFHYAPRRPADFEDEPDDDDTGLGGGWRKHKYADAAFWKKKKAKPDQQKKKFKFPDRDYNGTHWIHGRMIIDGDGGDMIMMTIGHGGTHIMMMMIGIGHDDDPPPPPPPPDDDDDDDDDDDDDDDDDDDDDDDDDDDDDDDDDDDDDDDDDDD

Solvent-accessible surface area (backbone atoms only — not comparable to full-atom values): 20746 Å² total; per-residue (Å²): 137,81,83,81,79,77,77,78,76,70,70,80,74,76,54,73,36,40,38,50,56,21,46,50,43,40,48,51,41,40,59,35,71,50,68,36,45,70,46,15,25,42,30,92,46,65,92,85,52,61,30,84,52,52,60,72,39,79,45,60,15,45,30,6,11,32,84,20,64,63,58,67,67,60,32,53,51,38,45,74,72,28,23,13,48,18,30,34,52,89,71,44,75,56,89,46,40,31,25,20,16,25,32,18,44,48,24,51,21,59,54,48,96,62,74,40,47,46,71,48,42,70,81,55,29,4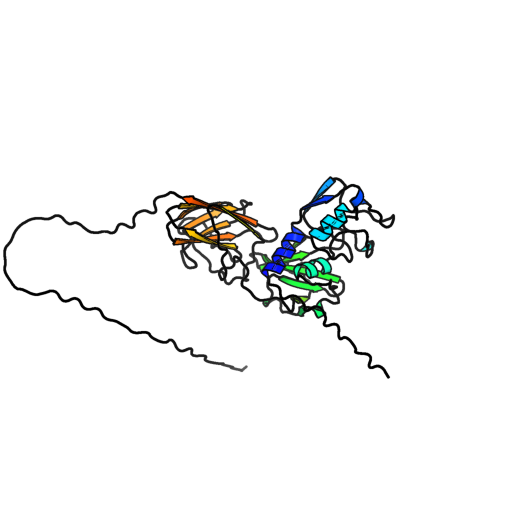3,81,51,56,78,93,69,68,49,50,55,24,32,36,38,24,64,76,76,42,34,35,34,30,55,31,27,38,88,91,64,36,47,26,31,37,36,25,45,61,66,51,31,42,30,44,66,50,66,39,66,78,77,49,65,82,44,44,43,30,33,59,68,46,56,43,88,61,74,46,78,15,26,81,91,31,50,34,79,49,60,75,56,60,32,75,50,73,43,66,39,46,22,35,83,79,51,82,60,73,65,36,44,54,79,67,98,62,82,77,41,62,58,48,24,38,37,26,34,33,37,77,36,86,51,36,15,35,40,37,41,37,44,81,42,65,78,23,42,30,36,37,22,65,50,97,61,59,79,22,26,70,41,70,28,56,20,39,32,71,41,82,42,54,61,44,64,34,33,39,37,42,30,53,78,69,76,51,71,45,43,38,39,41,35,52,42,83,45,72,78,78,62,80,79,74,78,79,74,80,81,80,89,79,90,82,90,83,89,85,87,86,89,86,86,80,92,83,88,84,87,87,80,89,82,90,82,87,84,81,88,82,89,82,81,88,82,90,83,86,87,132

Secondary structure (DSSP, 8-state):
---------PPPPPPPEEHHHHHHHHHHHHH-EEE--THHHHTTS-TT---SS-TT-EEESPBB-TT----HHHHHHHHHTT-EE---GGG---TTEE-B-HHHHHHHHTT-SSPPPTTTGGGTEEE--GGG--TT-EEEETTTEEEEEEEE-TTS-EEEEE--TTTPBPEEEE-TTTTTT-EEEEETTEE-PPPTTBTTB-EEE-SSEEEEEEPPPPTTSS-PPP--BSSS--S---TT-EEEEEEESSSEEEEEEESSTT-EEEEESSSSSS-EEEEEESEEEEEE-SEEEEEEEE--TTS-EEEEEEEEE------------------------------------------------------

Nearest PDB structures (foldseek):
  3kgl-assembly1_C  TM=4.255E-01  e=3.955E-01  Brassica napus
  5wpw-assembly1_B  TM=3.993E-01  e=4.663E-01  Cocos nucifera
  3kgl-assembly1_A  TM=4.455E-01  e=7.233E-01  Brassica napus
  2d5f-assembly1_B  TM=4.440E-01  e=1.122E+00  Glycine max
  5wxu-assembly1_A  TM=3.872E-01  e=8.072E-01  Wrightia tinctoria